Protein AF-A0A9X8E052-F1 (afdb_monomer_lite)

Radius of gyration: 16.21 Å; chains: 1; bounding box: 38×38×43 Å

pLDDT: mean 86.26, std 10.69, range [39.25, 98.19]

Foldseek 3Di:
DPLFDPQADAFDFAPDPFAWDDLPPWTKGKQADLVDLEEEEEEEPLQFCRGACNVVVCVVCSVPHIYIDTGQDPDGDDPPDPCPVVVVVVRDCVSVVVSVVSNVVSCVVPPVHDHY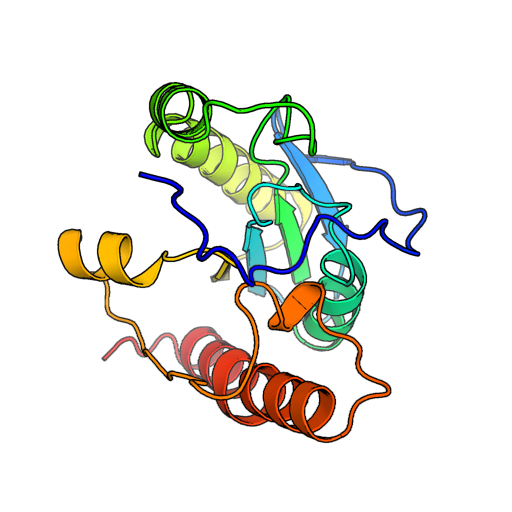HYDYLHVCVVVCVVVVHDDDDDDDPVDGRPLLRRNDCVPPSSVVVNCCCPVVPDVVVCVVCRVVVDDD

Secondary structure (DSSP, 8-state):
--SS-TTPPPP-B-S--PPPEEETTEEEEEE--TT-SEEEEEE--TT-TTBTTHHHHHHHHHTTSEEEEE---SS---TT---HHHHHHTS-HHHHHHHHHHHHHHHHHHH---EEEEEESSSHHHHHHHTT--------TTS-TTHHHHS-TTSHHHHHHHHIIIIIIIHHHHHHHHHH----

Sequence (184 aa):
MSCCPPNSLPANPTASDATPIKAGNTDDFFYDNATTSTLVLVFPDIYGPDSGRTKDNCVQLSAFFKVALVDVAPEYIDRAMIDFVEWFAARPFELLVAKIHNIVAHFQANHGVTTFGAVGYWSVEKTLSARGIFHK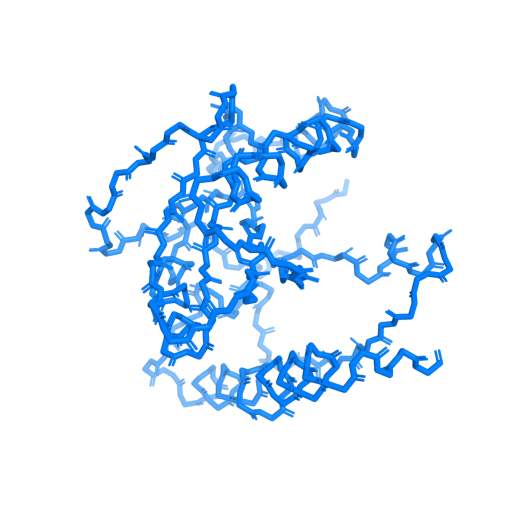LREFPLVSHGWVNRGDVIDTGTSEAVDAAWHDEAMPFLQHHLATKDIP

Organism: Aphanomyces astaci (NCBI:txid112090)

Structure (mmCIF, N/CA/C/O backbone):
data_AF-A0A9X8E052-F1
#
_entry.id   AF-A0A9X8E052-F1
#
loop_
_atom_site.group_PDB
_atom_site.id
_atom_site.type_symbol
_atom_site.label_atom_id
_atom_site.label_alt_id
_atom_site.label_comp_id
_atom_site.label_asym_id
_atom_site.label_entity_id
_atom_site.label_seq_id
_atom_site.pdbx_PDB_ins_code
_atom_site.Cartn_x
_atom_site.Cartn_y
_atom_site.Cartn_z
_atom_site.occupancy
_atom_site.B_iso_or_equiv
_atom_site.auth_seq_id
_atom_site.auth_comp_id
_atom_site.auth_asym_id
_atom_site.auth_atom_id
_atom_site.pdbx_PDB_model_num
ATOM 1 N N . MET A 1 1 ? 20.955 11.136 -12.788 1.00 39.25 1 MET A N 1
ATOM 2 C CA . MET A 1 1 ? 21.148 9.749 -12.307 1.00 39.25 1 MET A CA 1
ATOM 3 C C . MET A 1 1 ? 19.769 9.125 -12.188 1.00 39.25 1 MET A C 1
ATOM 5 O O . MET A 1 1 ? 18.933 9.729 -11.533 1.00 39.25 1 MET A O 1
ATOM 9 N N . SER A 1 2 ? 19.511 8.003 -12.867 1.00 46.28 2 SER A N 1
ATOM 10 C CA . SER A 1 2 ? 18.237 7.276 -12.748 1.00 46.28 2 SER A CA 1
ATOM 11 C C . SER A 1 2 ? 18.070 6.798 -11.302 1.00 46.28 2 SER A C 1
ATOM 13 O O . SER A 1 2 ? 18.997 6.197 -10.760 1.00 46.28 2 SER A O 1
ATOM 15 N N . CYS A 1 3 ? 16.931 7.079 -10.661 1.00 58.31 3 CYS A N 1
ATOM 16 C CA . CYS A 1 3 ? 16.627 6.575 -9.313 1.00 58.31 3 CYS A CA 1
ATOM 17 C C . CYS A 1 3 ? 16.520 5.038 -9.279 1.00 58.31 3 CYS A C 1
ATOM 19 O O . CYS A 1 3 ? 16.653 4.424 -8.222 1.00 58.31 3 CYS A O 1
ATOM 21 N N . CYS A 1 4 ? 16.330 4.431 -10.452 1.00 65.12 4 CYS A N 1
ATOM 22 C CA . CYS A 1 4 ? 16.213 3.005 -10.684 1.00 65.12 4 CYS A CA 1
ATOM 23 C C . CYS A 1 4 ? 17.473 2.470 -11.396 1.00 65.12 4 CYS A C 1
ATOM 25 O O . CYS A 1 4 ? 17.858 3.024 -12.434 1.00 65.12 4 CYS A O 1
ATOM 27 N N . PRO A 1 5 ? 18.109 1.397 -10.889 1.00 69.19 5 PRO A N 1
ATOM 28 C CA . PRO A 1 5 ? 19.160 0.679 -11.609 1.00 69.19 5 PRO A CA 1
ATOM 29 C C . PRO A 1 5 ? 18.740 0.274 -13.038 1.00 69.19 5 PRO A C 1
ATOM 31 O O . PRO A 1 5 ? 17.555 0.052 -13.281 1.00 69.19 5 PRO A O 1
ATOM 34 N N . PRO A 1 6 ? 19.677 0.123 -13.996 1.00 73.25 6 PRO A N 1
ATOM 35 C CA . PRO A 1 6 ? 19.345 -0.259 -15.376 1.00 73.25 6 PRO A CA 1
ATOM 36 C C . PRO A 1 6 ? 18.577 -1.584 -15.524 1.00 73.25 6 PRO A C 1
ATOM 38 O O . PRO A 1 6 ? 17.920 -1.792 -16.537 1.00 73.25 6 PRO A O 1
ATOM 41 N N . ASN A 1 7 ? 18.652 -2.476 -14.531 1.00 75.62 7 ASN A N 1
ATOM 42 C CA . AS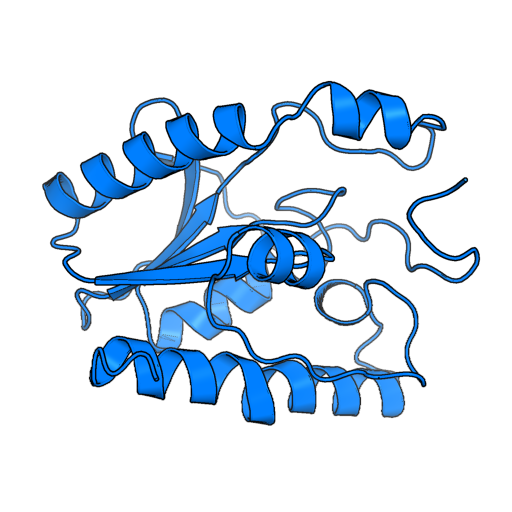N A 1 7 ? 17.925 -3.747 -14.486 1.00 75.62 7 ASN A CA 1
ATOM 43 C C . ASN A 1 7 ? 16.585 -3.673 -13.725 1.00 75.62 7 ASN A C 1
ATOM 45 O O . ASN A 1 7 ? 16.004 -4.714 -13.432 1.00 75.62 7 ASN A O 1
ATOM 49 N N . SER A 1 8 ? 16.096 -2.481 -13.370 1.00 79.31 8 SER A N 1
ATOM 50 C CA . SER A 1 8 ? 14.800 -2.325 -12.703 1.00 79.31 8 SER A CA 1
ATOM 51 C C . SER A 1 8 ? 13.649 -2.851 -13.550 1.00 79.31 8 SER A C 1
ATOM 53 O O . SER A 1 8 ? 13.583 -2.619 -14.759 1.00 79.31 8 SER A O 1
ATOM 55 N N . LEU A 1 9 ? 12.692 -3.499 -12.888 1.00 81.50 9 LEU A N 1
ATOM 56 C CA . LEU A 1 9 ? 11.497 -3.985 -13.559 1.00 81.50 9 LEU A CA 1
ATOM 57 C C . LEU A 1 9 ? 10.604 -2.812 -13.983 1.00 81.50 9 LEU A C 1
ATOM 59 O O . LEU A 1 9 ? 10.330 -1.920 -13.165 1.00 81.50 9 LEU A O 1
ATOM 63 N N . PRO A 1 10 ? 10.107 -2.828 -15.230 1.00 82.62 10 PRO A N 1
ATOM 64 C CA . PRO A 1 10 ? 9.220 -1.791 -15.731 1.00 82.62 10 PRO A CA 1
ATOM 65 C C . PRO A 1 10 ? 7.852 -1.849 -15.046 1.00 82.62 10 PRO A C 1
ATOM 67 O O . PRO A 1 10 ? 7.542 -2.831 -14.374 1.00 82.62 10 PRO A O 1
ATOM 70 N N . ALA A 1 11 ? 7.006 -0.843 -15.287 1.00 80.56 11 ALA A N 1
ATOM 71 C CA . ALA A 1 11 ? 5.579 -0.938 -14.987 1.00 80.56 11 ALA A CA 1
ATOM 72 C C . ALA A 1 11 ? 4.976 -2.217 -15.600 1.00 80.56 11 ALA A C 1
ATOM 74 O O . ALA A 1 11 ? 5.279 -2.567 -16.749 1.00 80.56 11 ALA A O 1
ATOM 75 N N . ASN A 1 12 ? 4.126 -2.886 -14.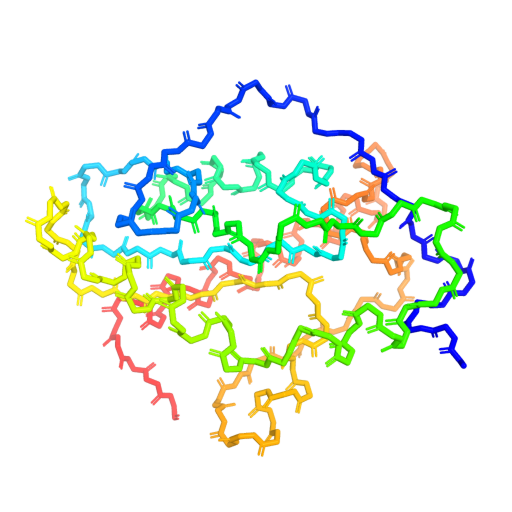824 1.00 84.75 12 ASN A N 1
ATOM 76 C CA . ASN A 1 12 ? 3.333 -4.043 -15.227 1.00 84.75 12 ASN A CA 1
ATOM 77 C C . ASN A 1 12 ? 1.862 -3.704 -14.940 1.00 84.75 12 ASN A C 1
ATOM 79 O O . ASN A 1 12 ? 1.614 -3.189 -13.853 1.00 84.75 12 ASN A O 1
ATOM 83 N N . PRO A 1 13 ? 0.900 -3.922 -15.851 1.00 85.69 13 PRO A N 1
ATOM 84 C CA . PRO A 1 13 ? -0.501 -3.639 -15.557 1.00 85.69 13 PRO A CA 1
ATOM 85 C C . PRO A 1 13 ? -1.012 -4.492 -14.395 1.00 85.69 13 PRO A C 1
ATOM 87 O O . PRO A 1 13 ? -0.631 -5.656 -14.255 1.00 85.69 13 PRO A O 1
ATOM 90 N N . THR A 1 14 ? -1.896 -3.925 -13.580 1.00 88.06 14 THR A N 1
ATOM 91 C CA . THR A 1 14 ? -2.634 -4.693 -12.579 1.00 88.06 14 THR A CA 1
ATOM 92 C C . THR A 1 14 ? -3.670 -5.600 -13.243 1.00 88.06 14 THR A C 1
ATOM 94 O O . THR A 1 14 ? -4.218 -5.274 -14.296 1.00 88.06 14 THR A O 1
ATOM 97 N N . ALA A 1 15 ? -3.956 -6.739 -12.611 1.00 86.00 15 ALA A N 1
ATOM 98 C CA . ALA A 1 15 ? -5.058 -7.620 -12.995 1.00 86.00 15 ALA A CA 1
ATOM 99 C C . ALA A 1 15 ? -6.394 -7.231 -12.332 1.00 86.00 15 ALA A C 1
ATOM 101 O O . ALA A 1 15 ? -7.431 -7.797 -12.668 1.00 86.00 15 ALA A O 1
ATOM 102 N N . SER A 1 16 ? -6.374 -6.294 -11.379 1.00 89.88 16 SER A N 1
ATOM 103 C CA . SER A 1 16 ? -7.549 -5.895 -10.606 1.00 89.88 16 SER A CA 1
ATOM 104 C C . SER A 1 16 ? -8.375 -4.821 -11.319 1.00 89.88 16 SER A C 1
ATOM 106 O O . SER A 1 16 ? -7.842 -3.836 -11.827 1.00 89.88 16 SER A O 1
ATOM 108 N N . ASP A 1 17 ? -9.694 -4.978 -11.273 1.00 89.50 17 ASP A N 1
ATOM 109 C CA . ASP A 1 17 ? -10.706 -4.041 -11.766 1.00 89.50 17 ASP A CA 1
ATOM 110 C C . ASP A 1 17 ? -11.221 -3.073 -10.684 1.00 89.50 17 ASP A C 1
ATOM 112 O O . ASP A 1 17 ? -12.152 -2.304 -10.928 1.00 89.50 17 ASP A O 1
ATOM 116 N N . ALA A 1 18 ? -10.617 -3.083 -9.489 1.00 90.75 18 ALA A N 1
ATOM 117 C CA . ALA A 1 18 ? -11.029 -2.219 -8.392 1.00 90.75 18 ALA A CA 1
ATOM 118 C C . ALA A 1 18 ? -10.933 -0.743 -8.796 1.00 90.75 18 ALA A C 1
ATOM 120 O O . ALA A 1 18 ? -9.903 -0.298 -9.314 1.00 90.75 18 ALA A O 1
ATOM 121 N N . THR A 1 19 ? -11.989 0.012 -8.501 1.00 92.19 19 THR A N 1
ATOM 122 C CA . THR A 1 19 ? -12.091 1.458 -8.730 1.00 92.19 19 THR A CA 1
ATOM 123 C C . THR A 1 19 ? -11.869 2.230 -7.429 1.00 92.19 19 THR A C 1
ATOM 125 O O . THR A 1 19 ? -12.251 1.728 -6.368 1.00 92.19 19 THR A O 1
ATOM 128 N N . PRO A 1 20 ? -11.302 3.446 -7.480 1.00 95.06 20 PRO A N 1
ATOM 129 C CA . PRO A 1 20 ? -11.070 4.228 -6.275 1.00 95.06 20 PRO A CA 1
ATOM 130 C C . PRO A 1 20 ? -12.386 4.718 -5.656 1.00 95.06 20 PRO A C 1
ATOM 132 O O . PRO A 1 20 ? -13.380 4.956 -6.348 1.00 95.06 20 PRO A O 1
ATOM 135 N N . ILE A 1 21 ? -12.363 4.906 -4.342 1.00 95.81 21 ILE A N 1
ATOM 136 C CA . ILE A 1 21 ? -13.334 5.670 -3.567 1.00 95.81 21 ILE A CA 1
ATOM 137 C C . ILE A 1 21 ? -12.735 7.036 -3.203 1.00 95.81 21 ILE A C 1
ATOM 139 O O . ILE A 1 21 ? -11.563 7.312 -3.455 1.00 95.81 21 ILE A O 1
ATOM 143 N N . LYS A 1 22 ? -13.557 7.900 -2.598 1.00 95.94 22 LYS A N 1
ATOM 144 C CA . LYS A 1 22 ? -13.126 9.194 -2.061 1.00 95.94 22 LYS A CA 1
ATOM 145 C C . LYS A 1 22 ? -13.102 9.180 -0.534 1.00 95.94 22 LYS A C 1
ATOM 147 O O . LYS A 1 22 ? -14.147 9.329 0.104 1.00 95.94 22 LYS A O 1
ATOM 152 N N . ALA A 1 23 ? -11.912 9.137 0.049 1.00 94.69 23 ALA A N 1
ATOM 153 C CA . ALA A 1 23 ? -11.680 9.486 1.444 1.00 94.69 23 ALA A CA 1
ATOM 154 C C . ALA A 1 23 ? -11.436 10.999 1.577 1.00 94.69 23 ALA A C 1
ATOM 156 O O . ALA A 1 23 ? -10.308 11.499 1.507 1.00 94.69 23 ALA A O 1
ATOM 157 N N . GLY A 1 24 ? -12.521 11.765 1.720 1.00 90.81 24 GLY A N 1
ATOM 158 C CA . GLY A 1 24 ? -12.462 13.228 1.664 1.00 90.81 24 GLY A CA 1
ATOM 159 C C . GLY A 1 24 ? -12.059 13.703 0.265 1.00 90.81 24 GLY A C 1
ATOM 160 O O . GLY A 1 24 ? -12.743 13.399 -0.709 1.00 90.81 24 GLY A O 1
ATOM 161 N N . ASN A 1 25 ? -10.940 14.428 0.159 1.00 91.69 25 ASN A N 1
ATOM 162 C CA . ASN A 1 25 ? -10.389 14.883 -1.128 1.00 91.69 25 ASN A CA 1
ATOM 163 C C . ASN A 1 25 ? -9.335 13.928 -1.717 1.00 91.69 25 ASN A C 1
ATOM 165 O O . ASN A 1 25 ? -8.723 14.245 -2.737 1.00 91.69 25 ASN A O 1
ATOM 169 N N . THR A 1 26 ? -9.095 12.785 -1.075 1.00 94.56 26 THR A N 1
ATOM 170 C CA . THR A 1 26 ? -8.103 11.796 -1.507 1.00 94.56 26 THR A CA 1
ATOM 171 C C . THR A 1 26 ? -8.799 10.638 -2.209 1.00 94.56 26 THR A C 1
ATOM 173 O O . THR A 1 26 ? -9.772 10.114 -1.677 1.00 94.56 26 THR A O 1
ATOM 176 N N . ASP A 1 27 ? -8.303 10.254 -3.385 1.00 96.06 27 ASP A N 1
ATOM 177 C CA . ASP A 1 27 ? -8.655 8.971 -3.997 1.00 96.06 27 ASP A CA 1
ATOM 178 C C . ASP A 1 27 ? -7.900 7.840 -3.295 1.00 96.06 27 ASP A C 1
ATOM 180 O O . ASP A 1 27 ? -6.699 7.948 -3.024 1.00 96.06 27 ASP A O 1
ATOM 184 N N . ASP A 1 28 ? -8.601 6.756 -2.991 1.00 96.12 28 ASP A N 1
ATOM 185 C CA . ASP A 1 28 ? -8.016 5.554 -2.411 1.00 96.12 28 ASP A CA 1
ATOM 186 C C . ASP A 1 28 ? -8.774 4.296 -2.829 1.00 96.12 28 ASP A C 1
ATOM 188 O O . ASP A 1 28 ? -9.940 4.348 -3.199 1.00 96.12 28 ASP A O 1
ATOM 192 N N . PHE A 1 29 ? -8.118 3.142 -2.773 1.00 97.56 29 PHE A N 1
ATOM 193 C CA . PHE A 1 29 ? -8.779 1.852 -2.956 1.00 97.56 29 PHE A CA 1
ATOM 194 C C . PHE A 1 29 ? -8.906 1.194 -1.592 1.00 97.56 29 PHE A C 1
ATOM 196 O O . PHE A 1 29 ? -7.898 0.868 -0.955 1.00 97.56 29 PHE A O 1
ATOM 203 N N . PHE A 1 30 ? -10.148 1.019 -1.152 1.00 97.62 30 PHE A N 1
ATOM 204 C CA . PHE A 1 30 ? -10.453 0.510 0.173 1.00 97.62 30 PHE A CA 1
ATOM 205 C C . PHE A 1 30 ? -10.812 -0.974 0.139 1.00 97.62 30 PHE A C 1
ATOM 207 O O . PHE A 1 30 ? -11.712 -1.397 -0.586 1.00 97.62 30 PHE A O 1
ATOM 214 N N . TYR A 1 31 ? -10.129 -1.745 0.979 1.00 97.56 31 TYR A N 1
ATOM 215 C CA . TYR A 1 31 ? -10.382 -3.162 1.201 1.00 97.56 31 TYR A CA 1
ATOM 216 C C . TYR A 1 31 ? -10.778 -3.328 2.663 1.00 97.56 31 TYR A C 1
ATOM 218 O O . TYR A 1 31 ? -9.957 -3.158 3.573 1.00 97.56 31 TYR A O 1
ATOM 226 N N . ASP A 1 32 ? -12.062 -3.589 2.892 1.00 97.06 32 ASP A N 1
ATOM 227 C CA . ASP A 1 32 ? -12.595 -3.647 4.244 1.00 97.06 32 ASP A CA 1
ATOM 228 C C . ASP A 1 32 ? -12.308 -4.991 4.919 1.00 97.06 32 ASP A C 1
ATOM 230 O O . ASP A 1 32 ? -12.337 -6.055 4.304 1.00 97.06 32 ASP A O 1
ATOM 234 N N . ASN A 1 33 ? -12.123 -4.924 6.232 1.00 97.00 33 ASN A N 1
ATOM 235 C CA . ASN A 1 33 ? -12.174 -6.062 7.130 1.00 97.00 33 ASN A CA 1
ATOM 236 C C . ASN A 1 33 ? -12.954 -5.642 8.375 1.00 97.00 33 ASN A C 1
ATOM 238 O O . ASN A 1 33 ? -12.473 -4.879 9.218 1.00 97.00 33 ASN A O 1
ATOM 242 N N . ALA A 1 34 ? -14.191 -6.117 8.489 1.00 95.44 34 ALA A N 1
ATOM 243 C CA . ALA A 1 34 ? -15.096 -5.729 9.567 1.00 95.44 34 ALA A CA 1
ATOM 244 C C . ALA A 1 34 ? -14.651 -6.219 10.961 1.00 95.44 34 ALA A C 1
ATOM 246 O O . ALA A 1 34 ? -15.185 -5.754 11.964 1.00 95.44 34 ALA A O 1
ATOM 247 N N . THR A 1 35 ? -13.682 -7.137 11.045 1.00 95.50 35 THR A N 1
ATOM 248 C CA . THR A 1 35 ? -13.246 -7.747 12.315 1.00 95.50 35 THR A CA 1
ATOM 249 C C . THR A 1 35 ? -12.184 -6.936 13.061 1.00 95.50 35 THR A C 1
ATOM 251 O O . THR A 1 35 ? -11.826 -7.279 14.185 1.00 95.50 35 THR A O 1
ATOM 254 N N . THR A 1 36 ? -11.683 -5.852 12.464 1.00 95.50 36 THR A N 1
ATOM 255 C CA . THR A 1 36 ? -10.560 -5.067 12.989 1.00 95.50 36 THR A CA 1
ATOM 256 C C . THR A 1 36 ? -10.816 -3.564 12.908 1.00 95.50 36 THR A C 1
ATOM 258 O O . THR A 1 36 ? -11.500 -3.079 12.007 1.00 95.50 36 THR A O 1
ATOM 261 N N . SER A 1 37 ? -10.237 -2.815 13.850 1.00 96.31 37 SER A N 1
ATOM 262 C CA . SER A 1 37 ? -10.194 -1.345 13.864 1.00 96.31 37 SER A CA 1
ATOM 263 C C . SER A 1 37 ? -8.835 -0.791 13.418 1.00 96.31 37 SER A C 1
ATOM 265 O O . SER A 1 37 ? -8.542 0.387 13.635 1.00 96.31 37 SER A O 1
ATOM 267 N N . THR A 1 38 ? -7.978 -1.640 12.851 1.00 96.75 38 THR A N 1
ATOM 268 C CA . THR A 1 38 ? -6.642 -1.276 12.375 1.00 96.75 38 THR A CA 1
ATOM 269 C C . THR A 1 38 ? -6.655 -1.106 10.861 1.00 96.75 38 THR A C 1
ATOM 271 O O . THR A 1 38 ? -7.077 -2.014 10.145 1.00 96.75 38 THR A O 1
ATOM 274 N N . LEU A 1 39 ? -6.170 0.041 10.381 1.00 97.31 39 LEU A N 1
ATOM 275 C CA . LEU A 1 39 ? -6.007 0.348 8.961 1.00 97.31 39 LEU A CA 1
ATOM 276 C C . LEU A 1 39 ? -4.525 0.359 8.580 1.00 97.31 39 LEU A C 1
ATOM 278 O O . LEU A 1 39 ? -3.729 1.056 9.208 1.00 97.31 39 LEU A O 1
ATOM 282 N N . VAL A 1 40 ? -4.162 -0.353 7.517 1.00 96.81 40 VAL A N 1
ATOM 283 C CA . VAL A 1 40 ? -2.847 -0.237 6.878 1.00 96.81 40 VAL A CA 1
ATOM 284 C C . VAL A 1 40 ? -2.967 0.654 5.644 1.00 96.81 40 VAL A C 1
ATOM 286 O O . VAL A 1 40 ? -3.707 0.341 4.711 1.00 96.81 40 VAL A O 1
ATOM 289 N N . LEU A 1 41 ? -2.235 1.769 5.639 1.00 95.75 41 LEU A N 1
ATOM 290 C CA . LEU A 1 41 ? -2.057 2.609 4.460 1.00 95.75 41 LEU A CA 1
ATOM 291 C C . LEU A 1 41 ? -1.016 1.960 3.546 1.00 95.75 41 LEU A C 1
ATOM 293 O O . LEU A 1 41 ? 0.106 1.691 3.972 1.00 95.75 41 LEU A O 1
ATOM 297 N N . VAL A 1 42 ? -1.365 1.736 2.286 1.00 94.50 42 VAL A N 1
ATOM 298 C CA . VAL A 1 42 ? -0.428 1.256 1.269 1.00 94.50 42 VAL A CA 1
ATOM 299 C C . VAL A 1 42 ? -0.095 2.414 0.342 1.00 94.50 42 VAL A C 1
ATOM 301 O O . VAL A 1 42 ? -0.988 3.028 -0.240 1.00 94.50 42 VAL A O 1
ATOM 304 N N . PHE A 1 43 ? 1.194 2.714 0.206 1.00 91.81 43 PHE A N 1
ATOM 305 C CA . PHE A 1 43 ? 1.698 3.705 -0.736 1.00 91.81 43 PHE A CA 1
ATOM 306 C C . PHE A 1 43 ? 2.276 2.993 -1.966 1.00 91.81 43 PHE A C 1
ATOM 308 O O . PHE A 1 43 ? 3.222 2.206 -1.821 1.00 91.81 43 PHE A O 1
ATOM 315 N N . PRO A 1 44 ? 1.725 3.235 -3.169 1.00 90.69 44 PRO A N 1
ATOM 316 C CA . PRO A 1 44 ? 2.213 2.601 -4.383 1.00 90.69 44 PRO A CA 1
ATOM 317 C C . PRO A 1 44 ? 3.623 3.087 -4.736 1.00 90.69 44 PRO A C 1
ATOM 319 O O . PRO A 1 44 ? 4.139 4.060 -4.180 1.00 90.69 44 PRO A O 1
ATOM 322 N N . ASP A 1 45 ? 4.250 2.402 -5.685 1.00 86.50 45 ASP A N 1
ATOM 323 C CA . ASP A 1 45 ? 5.507 2.856 -6.274 1.00 86.50 45 ASP A CA 1
ATOM 324 C C . ASP A 1 45 ? 5.291 4.002 -7.290 1.00 86.50 45 ASP A C 1
ATOM 326 O O . ASP A 1 45 ? 4.190 4.530 -7.460 1.00 86.50 45 ASP A O 1
ATOM 330 N N . ILE A 1 46 ? 6.363 4.380 -7.994 1.00 84.69 46 ILE A N 1
ATOM 331 C CA . ILE A 1 46 ? 6.356 5.399 -9.062 1.00 84.69 46 ILE A CA 1
ATOM 332 C C . ILE A 1 46 ? 5.386 5.138 -10.216 1.00 84.69 46 ILE A C 1
ATOM 334 O O . ILE A 1 46 ? 5.110 6.062 -10.979 1.00 84.69 46 ILE A O 1
ATOM 338 N N . TYR A 1 47 ? 4.913 3.904 -10.374 1.00 87.56 47 TYR A N 1
ATOM 339 C CA . TYR A 1 47 ? 4.007 3.492 -11.440 1.00 87.56 47 TYR A CA 1
ATOM 340 C C . TYR A 1 47 ? 2.549 3.427 -10.964 1.00 87.56 47 TYR A C 1
ATOM 342 O O . TYR A 1 47 ? 1.653 3.175 -11.766 1.00 87.56 47 TYR A O 1
ATOM 350 N N . GLY A 1 48 ? 2.305 3.694 -9.681 1.00 90.62 48 GLY A N 1
ATOM 351 C CA . GLY A 1 48 ? 0.978 3.935 -9.135 1.00 90.62 48 GLY A CA 1
ATOM 352 C C . GLY A 1 48 ? 0.211 2.697 -8.675 1.00 90.62 48 GLY A C 1
ATOM 353 O O . GLY A 1 48 ? 0.754 1.592 -8.631 1.00 90.62 48 GLY A O 1
ATOM 354 N N . PRO A 1 49 ? -1.056 2.885 -8.261 1.00 92.75 49 PRO A N 1
ATOM 355 C CA . PRO A 1 49 ? -1.897 1.836 -7.680 1.00 92.75 49 PRO A CA 1
ATOM 356 C C . PRO A 1 49 ? -2.086 0.629 -8.601 1.00 92.75 49 PRO A C 1
ATOM 358 O O . PRO A 1 49 ? -2.218 -0.498 -8.128 1.00 92.75 49 PRO A O 1
ATOM 361 N N . ASP A 1 50 ? -2.048 0.865 -9.912 1.00 91.81 50 ASP A N 1
ATOM 362 C CA . ASP A 1 50 ? -2.226 -0.149 -10.952 1.00 91.81 50 ASP A CA 1
ATOM 363 C C . ASP A 1 50 ? -0.912 -0.840 -11.355 1.00 91.81 50 ASP A C 1
ATOM 365 O O . ASP A 1 50 ? -0.866 -1.583 -12.334 1.00 91.81 50 ASP A O 1
ATOM 369 N N . SER A 1 51 ? 0.164 -0.619 -10.598 1.00 89.69 51 SER A N 1
ATOM 370 C CA . SER A 1 51 ? 1.469 -1.234 -10.822 1.00 89.69 51 SER A CA 1
ATOM 371 C C . SER A 1 51 ? 1.523 -2.660 -10.271 1.00 89.69 51 SER A C 1
ATOM 373 O O . SER A 1 51 ? 1.624 -2.894 -9.061 1.00 89.69 51 SER A O 1
ATOM 375 N N . GLY A 1 52 ? 1.484 -3.634 -11.175 1.00 91.06 52 GLY A N 1
ATOM 376 C CA . GLY A 1 52 ? 1.653 -5.057 -10.914 1.00 91.06 52 GLY A CA 1
ATOM 377 C C . GLY A 1 52 ? 0.667 -5.585 -9.876 1.00 91.06 52 GLY A C 1
ATOM 378 O O . GLY A 1 52 ? -0.537 -5.333 -9.937 1.00 91.06 52 GLY A O 1
ATOM 379 N N . ARG A 1 53 ? 1.200 -6.306 -8.889 1.00 92.31 53 ARG A N 1
ATOM 380 C CA . ARG A 1 53 ? 0.447 -6.943 -7.800 1.00 92.31 53 ARG A CA 1
ATOM 381 C C . ARG A 1 53 ? 0.090 -6.003 -6.650 1.00 92.31 53 ARG A C 1
ATOM 383 O O . ARG A 1 53 ? -0.284 -6.478 -5.587 1.00 92.31 53 ARG A O 1
ATOM 390 N N . THR A 1 54 ? 0.215 -4.682 -6.791 1.00 92.94 54 THR A N 1
ATOM 391 C CA . THR A 1 54 ? -0.035 -3.757 -5.665 1.00 92.94 54 THR A CA 1
ATOM 392 C C . THR A 1 54 ? -1.437 -3.945 -5.069 1.00 92.94 54 THR A C 1
ATOM 394 O O . THR A 1 54 ? -1.576 -4.059 -3.851 1.00 92.94 54 THR A O 1
ATOM 397 N N . LYS A 1 55 ? -2.468 -4.070 -5.913 1.00 94.75 55 LYS A N 1
ATOM 398 C CA . LYS A 1 55 ? -3.842 -4.354 -5.467 1.00 94.75 55 LYS A CA 1
ATOM 399 C C . LYS A 1 55 ? -4.013 -5.781 -4.932 1.00 94.75 55 LYS A C 1
ATOM 401 O O . LYS A 1 55 ? -4.649 -5.956 -3.897 1.00 94.75 55 LYS A O 1
ATOM 406 N N . ASP A 1 56 ? -3.376 -6.780 -5.541 1.00 93.69 56 ASP A N 1
ATOM 407 C CA . ASP A 1 56 ? -3.401 -8.165 -5.035 1.00 93.69 56 ASP A CA 1
ATOM 408 C C . ASP A 1 56 ? -2.778 -8.267 -3.633 1.00 93.69 56 ASP A C 1
ATOM 410 O O . ASP A 1 56 ? -3.303 -8.944 -2.749 1.00 93.69 56 ASP A O 1
ATOM 414 N N . ASN A 1 57 ? -1.691 -7.533 -3.388 1.00 92.88 57 ASN A N 1
ATOM 415 C CA . ASN A 1 57 ? -1.073 -7.424 -2.069 1.00 92.88 57 ASN A CA 1
ATOM 416 C C . ASN A 1 57 ? -2.028 -6.763 -1.062 1.00 92.88 57 ASN A C 1
ATOM 418 O O . ASN A 1 57 ? -2.078 -7.176 0.095 1.00 92.88 57 ASN A O 1
ATOM 422 N N . CYS A 1 58 ? -2.824 -5.773 -1.485 1.00 95.44 58 CYS A N 1
ATOM 423 C CA . CYS A 1 58 ? -3.847 -5.164 -0.630 1.00 95.44 58 CYS A CA 1
ATOM 424 C C . CYS A 1 58 ? -4.954 -6.161 -0.260 1.00 95.44 58 CYS A C 1
ATOM 426 O O . CYS A 1 58 ? -5.373 -6.197 0.896 1.00 95.44 58 CYS A O 1
ATOM 428 N N . VAL A 1 59 ? -5.374 -7.021 -1.195 1.00 95.44 59 VAL A N 1
ATOM 429 C CA . VAL A 1 59 ? -6.316 -8.117 -0.910 1.00 95.44 59 VAL A CA 1
ATOM 430 C C . VAL A 1 59 ? -5.730 -9.070 0.135 1.00 95.44 59 VAL A C 1
ATOM 432 O O . VAL A 1 59 ? -6.414 -9.414 1.098 1.00 95.44 59 VAL A O 1
ATOM 435 N N . GLN A 1 60 ? -4.449 -9.429 0.025 1.00 93.81 60 GLN A N 1
ATOM 436 C CA . GLN A 1 60 ? -3.779 -10.273 1.024 1.00 93.81 60 GLN A CA 1
ATOM 437 C C . GLN A 1 60 ? -3.701 -9.599 2.403 1.00 93.81 60 GLN A C 1
ATOM 439 O O . GLN A 1 60 ? -4.026 -10.228 3.409 1.00 93.81 60 GLN A O 1
ATOM 444 N N . LEU A 1 61 ? -3.342 -8.309 2.464 1.00 95.50 61 LEU A N 1
ATOM 445 C CA . LEU A 1 61 ? -3.369 -7.534 3.713 1.00 95.50 61 LEU A CA 1
ATOM 446 C C . LEU A 1 61 ? -4.774 -7.490 4.327 1.00 95.50 61 LEU A C 1
ATOM 448 O O . LEU A 1 61 ? -4.909 -7.549 5.553 1.00 95.50 61 LEU A O 1
ATOM 452 N N . SER A 1 62 ? -5.820 -7.412 3.496 1.00 96.44 62 SER A N 1
ATOM 453 C CA . SER A 1 62 ? -7.197 -7.272 3.981 1.00 96.44 62 SER A CA 1
ATOM 454 C C . SER A 1 62 ? -7.718 -8.495 4.733 1.00 96.44 62 SER A C 1
ATOM 456 O O . SER A 1 62 ? -8.666 -8.387 5.508 1.00 96.44 62 SER A O 1
ATOM 458 N N . ALA A 1 63 ? -7.048 -9.645 4.616 1.00 96.12 63 ALA A N 1
ATOM 459 C CA . ALA A 1 63 ? -7.339 -10.800 5.459 1.00 96.12 63 ALA A CA 1
ATOM 460 C C . ALA A 1 63 ? -7.100 -10.515 6.959 1.00 96.12 63 ALA A C 1
ATOM 462 O O . ALA A 1 63 ? -7.702 -11.169 7.808 1.00 96.12 63 ALA A O 1
ATOM 463 N N . PHE A 1 64 ? -6.272 -9.517 7.296 1.00 95.50 64 PHE A N 1
ATOM 464 C CA . PHE A 1 64 ? -5.857 -9.209 8.672 1.00 95.50 64 PHE A CA 1
ATOM 465 C C . PHE A 1 64 ? -6.189 -7.782 9.120 1.00 95.50 64 PHE A C 1
ATOM 467 O O . PHE A 1 64 ? -6.404 -7.534 10.307 1.00 95.50 64 PHE A O 1
ATOM 474 N N . PHE A 1 65 ? -6.218 -6.838 8.183 1.00 97.12 65 PHE A N 1
ATOM 475 C CA . PHE A 1 65 ? -6.392 -5.414 8.453 1.00 97.12 65 PHE A CA 1
ATOM 476 C C . PHE A 1 65 ? -7.495 -4.832 7.577 1.00 97.12 65 PHE A C 1
ATOM 478 O O . PHE A 1 65 ? -7.860 -5.409 6.560 1.00 97.12 65 PHE A O 1
ATOM 485 N N . LYS A 1 66 ? -7.992 -3.646 7.917 1.00 98.19 66 LYS A N 1
ATOM 486 C CA . LYS A 1 66 ? -8.536 -2.770 6.879 1.00 98.19 66 LYS A CA 1
ATOM 487 C C . LYS A 1 66 ? -7.362 -2.249 6.046 1.00 98.19 66 LYS A C 1
ATOM 489 O O . LYS A 1 66 ? -6.283 -2.025 6.600 1.00 98.19 66 LYS A O 1
ATOM 494 N N . VAL A 1 67 ? -7.546 -2.000 4.753 1.00 98.06 67 VAL A N 1
ATOM 495 C CA . VAL A 1 67 ? -6.456 -1.522 3.883 1.00 98.06 67 VAL A CA 1
ATOM 496 C C . VAL A 1 67 ? -6.919 -0.352 3.032 1.00 98.06 67 VAL A C 1
ATOM 498 O O . VAL A 1 67 ? -7.960 -0.441 2.388 1.00 98.06 67 VAL A O 1
ATOM 501 N N . ALA A 1 68 ? -6.128 0.720 3.007 1.00 97.81 68 ALA A N 1
ATOM 502 C CA . ALA A 1 68 ? -6.326 1.860 2.116 1.00 97.81 68 ALA A CA 1
ATOM 503 C C . ALA A 1 68 ? -5.096 2.019 1.218 1.00 97.81 68 ALA A C 1
ATOM 505 O O . ALA A 1 68 ? -4.036 2.451 1.676 1.00 97.81 68 ALA A O 1
ATOM 506 N N . LEU A 1 69 ? -5.226 1.664 -0.060 1.00 96.94 69 LEU A N 1
ATOM 507 C CA . LEU A 1 69 ? -4.217 1.967 -1.074 1.00 96.94 69 LEU A CA 1
ATOM 508 C C . LEU A 1 69 ? -4.398 3.416 -1.512 1.00 96.94 69 LEU A C 1
ATOM 510 O O . LEU A 1 69 ? -5.339 3.734 -2.234 1.00 96.94 69 LEU A O 1
ATOM 514 N N . VAL A 1 70 ? -3.513 4.288 -1.040 1.00 95.00 70 VAL A N 1
ATOM 515 C CA . VAL A 1 70 ? -3.637 5.734 -1.225 1.00 95.00 70 VAL A CA 1
ATOM 516 C C . VAL A 1 70 ? -3.151 6.107 -2.619 1.00 95.00 70 VAL A C 1
ATOM 518 O O . VAL A 1 70 ? -1.994 5.854 -2.959 1.00 95.00 70 VAL A O 1
ATOM 521 N N . ASP A 1 71 ? -3.998 6.763 -3.409 1.00 92.56 71 ASP A N 1
ATOM 522 C CA . ASP A 1 71 ? -3.545 7.402 -4.638 1.00 92.56 71 ASP A CA 1
ATOM 523 C C . ASP A 1 71 ? -2.754 8.668 -4.273 1.00 92.56 71 ASP A C 1
ATOM 525 O O . ASP A 1 71 ? -3.286 9.678 -3.788 1.00 92.56 71 ASP A O 1
ATOM 529 N N . VAL A 1 72 ? -1.437 8.592 -4.441 1.00 87.69 72 VAL A N 1
ATOM 530 C CA . VAL A 1 72 ? -0.492 9.608 -3.966 1.00 87.69 72 VAL A CA 1
ATOM 531 C C . VAL A 1 72 ? -0.204 10.691 -4.995 1.00 87.69 72 VAL A C 1
ATOM 533 O O . VAL A 1 72 ? 0.292 11.750 -4.608 1.00 87.69 72 VAL A O 1
ATOM 536 N N . ALA A 1 73 ? -0.528 10.481 -6.271 1.00 85.44 73 ALA A N 1
ATOM 537 C CA . ALA A 1 73 ? -0.169 11.412 -7.331 1.00 85.44 73 ALA A CA 1
ATOM 538 C C . ALA A 1 73 ? -1.232 11.449 -8.436 1.00 85.44 73 ALA A C 1
ATOM 540 O O . ALA A 1 73 ? -1.691 10.404 -8.869 1.00 85.44 73 ALA A O 1
ATOM 541 N N . PRO A 1 74 ? -1.569 12.635 -8.972 1.00 80.56 74 PRO A N 1
ATOM 542 C CA . PRO A 1 74 ? -2.527 12.739 -10.078 1.00 80.56 74 PRO A CA 1
ATOM 543 C C . PRO A 1 74 ? -2.018 12.087 -11.375 1.00 80.56 74 PRO A C 1
ATOM 545 O O . PRO A 1 74 ? -2.796 11.798 -12.276 1.00 80.56 74 PRO A O 1
ATOM 548 N N . GLU A 1 75 ? -0.704 11.895 -11.478 1.00 85.31 75 GLU A N 1
ATOM 549 C CA . GLU A 1 75 ? -0.025 11.324 -12.635 1.00 85.31 75 GLU A CA 1
ATOM 550 C C . GLU A 1 75 ? 1.233 10.578 -12.156 1.00 85.31 75 GLU A C 1
ATOM 552 O O . GLU A 1 75 ? 2.019 11.082 -11.336 1.00 85.31 75 GLU A O 1
ATOM 557 N N . TYR A 1 76 ? 1.401 9.368 -12.680 1.00 86.81 76 TYR A N 1
ATOM 558 C CA . TYR A 1 76 ? 2.500 8.451 -12.390 1.00 86.81 76 TYR A CA 1
ATOM 559 C C . TYR A 1 76 ? 3.463 8.375 -13.572 1.00 86.81 76 TYR A C 1
ATOM 561 O O . TYR A 1 76 ? 3.133 8.794 -14.681 1.00 86.81 76 TYR A O 1
ATOM 569 N N . ILE A 1 77 ? 4.671 7.871 -13.328 1.00 80.25 77 ILE A N 1
ATOM 570 C CA . ILE A 1 77 ? 5.698 7.781 -14.366 1.00 80.25 77 ILE A CA 1
ATOM 571 C C . ILE A 1 77 ? 5.252 6.768 -15.425 1.00 80.25 77 ILE A C 1
ATOM 573 O O . ILE A 1 77 ? 4.949 5.622 -15.100 1.00 80.25 77 ILE A O 1
ATOM 577 N N . ASP A 1 78 ? 5.256 7.160 -16.698 1.00 73.38 78 ASP A N 1
ATOM 578 C CA . ASP A 1 78 ? 5.182 6.216 -17.814 1.00 73.38 78 ASP A CA 1
ATOM 579 C C . ASP A 1 78 ? 6.596 5.862 -18.315 1.00 73.38 78 ASP A C 1
ATOM 581 O O . ASP A 1 78 ? 7.584 6.517 -17.981 1.00 73.38 78 ASP A O 1
ATOM 585 N N . ARG A 1 79 ? 6.738 4.799 -19.120 1.00 59.84 79 ARG A N 1
ATOM 586 C CA . ARG A 1 79 ? 8.055 4.400 -19.664 1.00 59.84 79 ARG A CA 1
ATOM 587 C C . ARG A 1 79 ? 8.715 5.475 -20.549 1.00 59.84 79 ARG A C 1
ATOM 589 O O . ARG A 1 79 ? 9.895 5.321 -20.858 1.00 59.84 79 ARG A O 1
ATOM 596 N N . ALA A 1 80 ? 7.978 6.488 -21.008 1.00 58.78 80 ALA A N 1
ATOM 597 C CA . ALA A 1 80 ? 8.460 7.530 -21.912 1.00 58.78 80 ALA A CA 1
ATOM 598 C C . ALA A 1 80 ? 8.951 8.786 -21.168 1.00 58.78 80 ALA A C 1
ATOM 600 O O . ALA A 1 80 ? 9.713 9.570 -21.738 1.00 58.78 80 ALA A O 1
ATOM 601 N N . MET A 1 81 ? 8.569 8.968 -19.902 1.00 57.50 81 MET A N 1
ATOM 602 C CA . MET A 1 81 ? 9.048 10.051 -19.050 1.00 57.50 81 MET A CA 1
ATOM 603 C C . MET A 1 81 ? 10.501 9.813 -18.615 1.00 57.50 81 MET A C 1
ATOM 605 O O . MET A 1 81 ? 10.814 8.887 -17.868 1.00 57.50 81 MET A O 1
ATOM 609 N N . ILE A 1 82 ? 11.404 10.677 -19.086 1.00 57.22 82 ILE A N 1
ATOM 610 C CA . ILE A 1 82 ? 12.853 10.574 -18.841 1.00 57.22 82 ILE A CA 1
ATOM 611 C C . ILE A 1 82 ? 13.300 11.350 -17.586 1.00 57.22 82 ILE A C 1
ATOM 613 O O . ILE A 1 82 ? 14.397 11.090 -17.086 1.00 57.22 82 ILE A O 1
ATOM 617 N N . ASP A 1 83 ? 12.470 12.231 -17.010 1.00 72.94 83 ASP A N 1
ATOM 618 C CA . ASP A 1 83 ? 12.871 13.038 -15.846 1.00 72.94 83 ASP A CA 1
ATOM 619 C C . ASP A 1 83 ? 12.210 12.613 -14.522 1.00 72.94 83 ASP A C 1
ATOM 621 O O . ASP A 1 83 ? 11.324 13.259 -13.961 1.00 72.94 83 ASP A O 1
ATOM 625 N N . PHE A 1 84 ? 12.704 11.495 -13.986 1.00 73.12 84 PHE A N 1
ATOM 626 C CA . PHE A 1 84 ? 12.383 11.013 -12.638 1.00 73.12 84 PHE A CA 1
ATOM 627 C C . PHE A 1 84 ? 12.690 12.044 -11.541 1.00 73.12 84 PHE A C 1
ATOM 629 O O . PHE A 1 84 ? 12.051 12.027 -10.488 1.00 73.12 84 PHE A O 1
ATOM 636 N N . VAL A 1 85 ? 13.695 12.902 -11.752 1.00 75.62 85 VAL A N 1
ATOM 637 C CA . VAL A 1 85 ? 14.126 13.891 -10.756 1.00 75.62 85 VAL A CA 1
ATOM 638 C C . VAL A 1 85 ? 13.098 15.009 -10.677 1.00 75.62 85 VAL A C 1
ATOM 640 O O . VAL A 1 85 ? 12.690 15.373 -9.577 1.00 75.62 85 VAL A O 1
ATOM 643 N N . GLU A 1 86 ? 12.633 15.495 -11.824 1.00 81.62 86 GLU A N 1
ATOM 644 C CA . GLU A 1 86 ? 11.554 16.475 -11.907 1.00 81.62 86 GLU A CA 1
ATOM 645 C C . GLU A 1 86 ? 10.244 15.915 -11.340 1.00 81.62 86 GLU A C 1
ATOM 647 O O . GLU A 1 86 ? 9.618 16.561 -10.495 1.00 81.62 86 GLU A O 1
ATOM 652 N N . TRP A 1 87 ? 9.868 14.682 -11.713 1.00 82.12 87 TRP A N 1
ATOM 653 C CA . TRP A 1 87 ? 8.655 14.043 -11.187 1.00 82.12 87 TRP A CA 1
ATOM 654 C C . TRP A 1 87 ? 8.682 13.956 -9.657 1.00 82.12 87 TRP A C 1
ATOM 656 O O . TRP A 1 87 ? 7.688 14.276 -8.998 1.00 82.12 87 TRP A O 1
ATOM 666 N N . PHE A 1 88 ? 9.828 13.572 -9.086 1.00 78.94 88 PHE A N 1
ATOM 667 C CA . PHE A 1 88 ? 10.011 13.489 -7.639 1.00 78.94 88 PHE A CA 1
ATOM 668 C C . PHE A 1 88 ? 10.015 14.871 -6.973 1.00 78.94 88 PHE A C 1
ATOM 670 O O . PHE A 1 88 ? 9.342 15.068 -5.964 1.00 78.94 88 PHE A O 1
ATOM 677 N N . ALA A 1 89 ? 10.728 15.848 -7.541 1.00 81.19 89 ALA A N 1
ATOM 678 C CA . ALA A 1 89 ? 10.804 17.205 -7.000 1.00 81.19 89 ALA A CA 1
ATOM 679 C C . ALA A 1 89 ? 9.434 17.903 -6.971 1.00 81.19 89 ALA A C 1
ATOM 681 O O . ALA A 1 89 ? 9.141 18.647 -6.036 1.00 81.19 89 ALA A O 1
ATOM 682 N N . ALA A 1 90 ? 8.573 17.621 -7.951 1.00 84.38 90 ALA A N 1
ATOM 683 C CA . ALA A 1 90 ? 7.206 18.130 -8.006 1.00 84.38 90 ALA A CA 1
ATOM 684 C C . ALA A 1 90 ? 6.260 17.485 -6.971 1.00 84.38 90 ALA A C 1
ATOM 686 O O . ALA A 1 90 ? 5.132 17.949 -6.799 1.00 84.38 90 ALA A O 1
ATOM 687 N N . ARG A 1 91 ? 6.694 16.423 -6.277 1.00 83.12 91 ARG A N 1
ATOM 688 C CA . ARG A 1 91 ? 5.879 15.644 -5.329 1.00 83.12 91 ARG A CA 1
ATOM 689 C C . ARG A 1 91 ? 6.547 15.555 -3.955 1.00 83.12 91 ARG A C 1
ATOM 691 O O . ARG A 1 91 ? 6.883 14.459 -3.500 1.00 83.12 91 ARG A O 1
ATOM 698 N N . PRO A 1 92 ? 6.744 16.695 -3.269 1.00 79.06 92 PRO A N 1
ATOM 699 C CA . PRO A 1 92 ? 7.326 16.692 -1.938 1.00 79.06 92 PRO A CA 1
ATOM 700 C C . PRO A 1 92 ? 6.413 15.961 -0.944 1.00 79.06 92 PRO A C 1
ATOM 702 O O . PRO A 1 92 ? 5.191 15.890 -1.113 1.00 79.06 92 PRO A O 1
ATOM 705 N N . PHE A 1 93 ? 7.016 15.435 0.122 1.00 77.44 93 PHE A N 1
ATOM 706 C CA . PHE A 1 93 ? 6.330 14.638 1.142 1.00 77.44 93 PHE A CA 1
ATOM 707 C C . PHE A 1 93 ? 5.119 15.363 1.753 1.00 77.44 93 PHE A C 1
ATOM 709 O O . PHE A 1 93 ? 4.132 14.738 2.124 1.00 77.44 93 PHE A O 1
ATOM 716 N N . GLU A 1 94 ? 5.152 16.689 1.824 1.00 81.12 94 GLU A N 1
ATOM 717 C CA . GLU A 1 94 ? 4.090 17.524 2.380 1.00 81.12 94 GLU A CA 1
ATOM 718 C C . GLU A 1 94 ? 2.760 17.371 1.620 1.00 81.12 94 GLU A C 1
ATOM 720 O O . GLU A 1 94 ? 1.694 17.437 2.237 1.00 81.12 94 GLU A O 1
ATOM 725 N N . LEU A 1 95 ? 2.793 17.080 0.312 1.00 82.25 95 LEU A N 1
ATOM 726 C CA . LEU A 1 95 ? 1.579 16.764 -0.454 1.00 82.25 95 LEU A CA 1
ATOM 727 C C . LEU A 1 95 ? 0.963 15.428 -0.019 1.00 82.25 95 LEU A C 1
ATOM 729 O O . LEU A 1 95 ? -0.261 15.283 0.008 1.00 82.25 95 LEU A O 1
ATOM 733 N N . LEU A 1 96 ? 1.803 14.468 0.375 1.00 85.19 96 LEU A N 1
ATOM 734 C CA . LEU A 1 96 ? 1.356 13.190 0.915 1.00 85.19 96 LEU A CA 1
ATOM 735 C C . LEU A 1 96 ? 0.738 13.357 2.309 1.00 85.19 96 LEU A C 1
ATOM 737 O O . LEU A 1 96 ? -0.262 12.710 2.607 1.00 85.19 96 LEU A O 1
ATOM 741 N N . VAL A 1 97 ? 1.265 14.260 3.144 1.00 87.69 97 VAL A N 1
ATOM 742 C CA . VAL A 1 97 ? 0.727 14.523 4.495 1.00 87.69 97 VAL A CA 1
ATOM 743 C C . VAL A 1 97 ? -0.739 14.956 4.442 1.00 87.69 97 VAL A C 1
ATOM 745 O O . VAL A 1 97 ? -1.562 14.423 5.185 1.00 87.69 97 VAL A O 1
ATOM 748 N N . ALA A 1 98 ? -1.095 15.871 3.534 1.00 89.44 98 ALA A N 1
ATOM 749 C CA . ALA A 1 98 ? -2.484 16.301 3.366 1.00 89.44 98 ALA A CA 1
ATOM 750 C C . ALA A 1 98 ? -3.406 15.131 2.978 1.00 89.44 98 ALA A C 1
ATOM 752 O O . ALA A 1 98 ? -4.507 14.995 3.517 1.00 89.44 98 ALA A O 1
ATOM 753 N N . LYS A 1 99 ? -2.935 14.246 2.091 1.00 92.50 99 LYS A N 1
ATOM 754 C CA . LYS A 1 99 ? -3.670 13.037 1.703 1.00 92.50 99 LYS A CA 1
ATOM 755 C C . LYS A 1 99 ? -3.843 12.074 2.879 1.00 92.50 99 LYS A C 1
ATOM 757 O O . LYS A 1 99 ? -4.954 11.589 3.086 1.00 92.50 99 LYS A O 1
ATOM 762 N N . ILE A 1 100 ? -2.793 11.855 3.676 1.00 93.00 100 ILE A N 1
ATOM 763 C CA . ILE A 1 100 ? -2.834 11.021 4.888 1.00 93.00 100 ILE A CA 1
ATOM 764 C C . ILE A 1 100 ? -3.858 11.569 5.888 1.00 93.00 100 ILE A C 1
ATOM 766 O O . ILE A 1 100 ? -4.651 10.797 6.418 1.00 93.00 100 ILE A O 1
ATOM 770 N N . HIS A 1 101 ? -3.902 12.885 6.121 1.00 94.06 101 HIS A N 1
ATOM 771 C CA . HIS A 1 101 ? -4.889 13.481 7.029 1.00 94.06 101 HIS A CA 1
ATOM 772 C C . HIS A 1 101 ? -6.333 13.237 6.577 1.00 94.06 101 HIS A C 1
ATOM 774 O O . HIS A 1 101 ? -7.175 12.899 7.408 1.00 94.06 101 HIS A O 1
ATOM 780 N N . ASN A 1 102 ? -6.617 13.353 5.275 1.00 95.31 102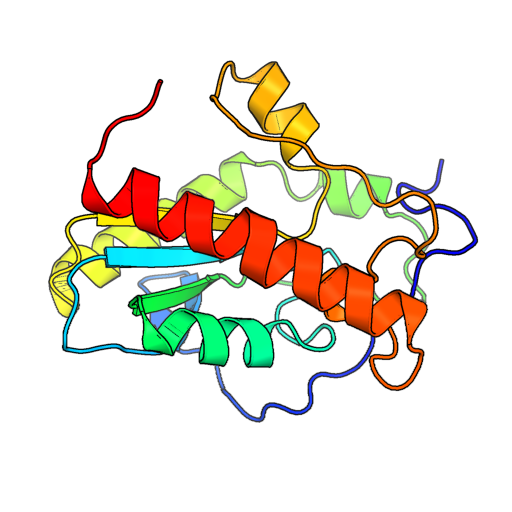 ASN A N 1
ATOM 781 C CA . ASN A 1 102 ? -7.947 13.054 4.738 1.00 95.31 102 ASN A CA 1
ATOM 782 C C . ASN A 1 102 ? -8.336 11.586 4.973 1.00 95.31 102 ASN A C 1
ATOM 784 O O . ASN A 1 102 ? -9.449 11.318 5.419 1.00 95.31 102 ASN A O 1
ATOM 788 N N . ILE A 1 103 ? -7.406 10.654 4.724 1.00 96.50 103 ILE A N 1
ATOM 789 C CA . ILE A 1 103 ? -7.591 9.213 4.956 1.00 96.50 103 ILE A CA 1
ATOM 790 C C . ILE A 1 103 ? -7.875 8.959 6.439 1.00 96.50 103 ILE A C 1
ATOM 792 O O . ILE A 1 103 ? -8.906 8.386 6.784 1.00 96.50 103 ILE A O 1
ATOM 796 N N . VAL A 1 104 ? -7.011 9.447 7.333 1.00 96.44 104 VAL A N 1
ATOM 797 C CA . VAL A 1 104 ? -7.159 9.261 8.784 1.00 96.44 104 VAL A CA 1
ATOM 798 C C . VAL A 1 104 ? -8.515 9.772 9.269 1.00 96.44 104 VAL A C 1
ATOM 800 O O . VAL A 1 104 ? -9.248 9.023 9.914 1.00 96.44 104 VAL A O 1
ATOM 803 N N . ALA A 1 105 ? -8.886 11.004 8.906 1.00 97.50 105 ALA A N 1
ATOM 804 C CA . ALA A 1 105 ? -10.156 11.595 9.315 1.00 97.50 105 ALA A CA 1
ATOM 805 C C . ALA A 1 105 ? -11.361 10.809 8.773 1.00 97.50 105 ALA A C 1
ATOM 807 O O . ALA A 1 105 ? -12.306 10.532 9.514 1.00 97.50 105 ALA A O 1
ATOM 808 N N . HIS A 1 106 ? -11.323 10.412 7.496 1.00 97.88 106 HIS A N 1
ATOM 809 C CA . HIS A 1 106 ? -12.400 9.653 6.866 1.00 97.88 106 HIS A CA 1
ATOM 810 C C . HIS A 1 106 ? -12.610 8.291 7.540 1.00 97.88 106 HIS A C 1
ATOM 812 O O . HIS A 1 106 ? -13.738 7.945 7.895 1.00 97.88 106 HIS A O 1
ATOM 818 N N . PHE A 1 107 ? -11.537 7.529 7.751 1.00 97.88 107 PHE A N 1
ATOM 819 C CA . PHE A 1 107 ? -11.632 6.175 8.294 1.00 97.88 107 PHE A CA 1
ATOM 820 C C . PHE A 1 107 ? -11.904 6.142 9.804 1.00 97.88 107 PHE A C 1
ATOM 822 O O . PHE A 1 107 ? -12.574 5.223 10.279 1.00 97.88 107 PHE A O 1
ATOM 829 N N . GLN A 1 108 ? -11.482 7.163 10.556 1.00 97.38 108 GLN A N 1
ATOM 830 C CA . GLN A 1 108 ? -11.925 7.349 11.942 1.00 97.38 108 GLN A CA 1
ATOM 831 C C . GLN A 1 108 ? -13.433 7.607 12.015 1.00 97.38 108 GLN A C 1
ATOM 833 O O . GLN A 1 108 ? -14.127 6.958 12.795 1.00 97.38 108 GLN A O 1
ATOM 838 N N . ALA A 1 109 ? -13.943 8.527 11.190 1.00 97.44 109 ALA A N 1
ATOM 839 C CA . ALA A 1 109 ? -15.340 8.947 11.243 1.00 97.44 109 ALA A CA 1
ATOM 840 C C . ALA A 1 109 ? -16.317 7.877 10.732 1.00 97.44 109 ALA A C 1
ATOM 842 O O . ALA A 1 109 ? -17.397 7.722 11.298 1.00 97.44 109 ALA A O 1
ATOM 843 N N . ASN A 1 110 ? -15.949 7.148 9.674 1.00 96.88 110 ASN A N 1
ATOM 844 C CA . ASN A 1 110 ? -16.892 6.296 8.940 1.00 96.88 110 ASN A CA 1
ATOM 845 C C . ASN A 1 110 ? -16.651 4.791 9.118 1.00 96.88 110 ASN A C 1
ATOM 847 O O . ASN A 1 110 ? -17.558 4.002 8.871 1.00 96.88 110 ASN A O 1
ATOM 851 N N . HIS A 1 111 ? -15.457 4.380 9.558 1.00 96.56 111 HIS A N 1
ATOM 852 C CA . HIS A 1 111 ? -15.061 2.964 9.582 1.00 96.56 111 HIS A CA 1
ATOM 853 C C . HIS A 1 111 ? -14.546 2.483 10.945 1.00 96.56 111 HIS A C 1
ATOM 855 O O . HIS A 1 111 ? -14.044 1.364 11.049 1.00 96.56 111 HIS A O 1
ATOM 861 N N . GLY A 1 112 ? -14.663 3.306 11.995 1.00 95.81 112 GLY A N 1
ATOM 862 C CA . GLY A 1 112 ? -14.274 2.932 13.358 1.00 95.81 112 GLY A CA 1
ATOM 863 C C . GLY A 1 112 ? -12.781 2.634 13.514 1.00 95.81 112 GLY A C 1
ATOM 864 O O . GLY A 1 112 ? -12.397 1.865 14.395 1.00 95.81 112 GLY A O 1
ATOM 865 N N . VAL A 1 113 ? -11.933 3.198 12.648 1.00 97.19 113 VAL A N 1
ATOM 866 C CA . VAL A 1 113 ? -10.486 2.970 12.702 1.00 97.19 113 VAL A CA 1
ATOM 867 C C . VAL A 1 113 ? -9.876 3.716 13.883 1.00 97.19 113 VAL A C 1
ATOM 869 O O . VAL A 1 113 ? -10.109 4.907 14.070 1.00 97.19 113 VAL A O 1
ATOM 872 N N . THR A 1 114 ? -9.061 3.018 14.671 1.00 95.31 114 THR A N 1
ATOM 873 C CA . THR A 1 114 ? -8.390 3.565 15.864 1.00 95.31 114 THR A CA 1
ATOM 874 C C . THR A 1 114 ? -6.873 3.423 15.821 1.00 95.31 114 THR A C 1
ATOM 876 O O . THR A 1 114 ? -6.177 4.102 16.573 1.00 95.31 114 THR A O 1
ATOM 879 N N . THR A 1 115 ? -6.355 2.552 14.954 1.00 94.00 115 THR A N 1
ATOM 880 C CA . THR A 1 115 ? -4.922 2.265 14.826 1.00 94.00 115 THR A CA 1
ATOM 881 C C . THR A 1 115 ? -4.534 2.297 13.354 1.00 94.00 115 THR A C 1
ATOM 883 O O . THR A 1 115 ? -5.265 1.781 12.510 1.00 94.00 115 THR A O 1
ATOM 886 N N . PHE A 1 116 ? -3.387 2.903 13.052 1.00 93.00 116 PHE A N 1
ATOM 887 C CA . PHE A 1 116 ? -2.891 3.067 11.690 1.00 93.00 116 PHE A CA 1
ATOM 888 C C . PHE A 1 116 ? -1.479 2.500 11.565 1.00 93.00 116 PHE A C 1
ATOM 890 O O . PHE A 1 116 ? -0.625 2.767 12.408 1.00 93.00 116 PHE A O 1
ATOM 897 N N . GLY A 1 117 ? -1.243 1.743 10.499 1.00 91.38 117 GLY A N 1
ATOM 898 C CA . GLY A 1 117 ? 0.079 1.324 10.040 1.00 91.38 117 GLY A CA 1
ATOM 899 C C . GLY A 1 117 ? 0.299 1.746 8.594 1.00 91.38 117 GLY A C 1
ATOM 900 O O . GLY A 1 117 ? -0.641 2.178 7.930 1.00 91.38 117 GLY A O 1
ATOM 901 N N . ALA A 1 118 ? 1.521 1.615 8.085 1.00 90.00 118 ALA A N 1
ATOM 902 C CA . ALA A 1 118 ? 1.808 1.928 6.691 1.00 90.00 118 ALA A CA 1
ATOM 903 C C . ALA A 1 118 ? 2.828 0.971 6.067 1.00 90.00 118 ALA A C 1
ATOM 905 O O . ALA A 1 118 ? 3.749 0.511 6.739 1.00 90.00 118 ALA A O 1
ATOM 906 N N . VAL A 1 119 ? 2.675 0.729 4.766 1.00 88.69 119 VAL A N 1
ATOM 907 C CA . VAL A 1 119 ? 3.615 0.006 3.899 1.00 88.69 119 VAL A CA 1
ATOM 908 C C . VAL A 1 119 ? 3.822 0.822 2.626 1.00 88.69 119 VAL A C 1
ATOM 910 O O . VAL A 1 119 ? 2.891 1.451 2.127 1.00 88.69 119 VAL A O 1
ATOM 913 N N . GLY A 1 120 ? 5.033 0.813 2.075 1.00 85.06 120 GLY A N 1
ATOM 914 C CA . GLY A 1 120 ? 5.321 1.445 0.789 1.00 85.06 120 GLY A CA 1
ATOM 915 C C . GLY A 1 120 ? 6.387 0.690 0.002 1.00 85.06 120 GLY A C 1
ATOM 916 O O . GLY A 1 120 ? 7.221 0.002 0.583 1.00 85.06 120 GLY A O 1
ATOM 917 N N . TYR A 1 121 ? 6.367 0.841 -1.324 1.00 78.00 121 TYR A N 1
ATOM 918 C CA . TYR A 1 121 ? 7.215 0.085 -2.262 1.00 78.00 121 TYR A CA 1
ATOM 919 C C . TYR A 1 121 ? 8.392 0.903 -2.844 1.00 78.00 121 TYR A C 1
ATOM 921 O O . TYR A 1 121 ? 8.867 0.639 -3.947 1.00 78.00 121 TYR A O 1
ATOM 929 N N . TRP A 1 122 ? 8.885 1.900 -2.099 1.00 68.19 122 TRP A N 1
ATOM 930 C CA . TRP A 1 122 ? 10.006 2.786 -2.473 1.00 68.19 122 TRP A CA 1
ATOM 931 C C . TRP A 1 122 ? 11.164 2.675 -1.451 1.00 68.19 122 TRP A C 1
ATOM 933 O O . TRP A 1 122 ? 11.003 2.061 -0.401 1.00 68.19 122 TRP A O 1
ATOM 943 N N . SER A 1 123 ? 12.325 3.302 -1.710 1.00 64.25 123 SER A N 1
ATOM 944 C CA . SER A 1 123 ? 13.376 3.662 -0.716 1.00 64.25 123 SER A CA 1
ATOM 945 C C . SER A 1 123 ? 12.872 4.554 0.441 1.00 64.25 123 SER A C 1
ATOM 947 O O . SER A 1 123 ? 13.384 5.647 0.675 1.00 64.25 123 SER A O 1
ATOM 949 N N . VAL A 1 124 ? 11.827 4.120 1.138 1.00 67.00 124 VAL A N 1
ATOM 950 C CA . VAL A 1 124 ? 11.228 4.811 2.282 1.00 67.00 124 VAL A CA 1
ATOM 951 C C . VAL A 1 124 ? 12.199 4.791 3.465 1.00 67.00 124 VAL A C 1
ATOM 953 O O . VAL A 1 124 ? 12.270 5.771 4.196 1.00 67.00 124 VAL A O 1
ATOM 956 N N . GLU A 1 125 ? 13.025 3.744 3.581 1.00 73.69 125 GLU A N 1
ATOM 957 C CA . GLU A 1 125 ? 14.060 3.588 4.614 1.00 73.69 125 GLU A CA 1
ATOM 958 C C . GLU A 1 125 ? 14.905 4.856 4.800 1.00 73.69 125 GLU A C 1
ATOM 960 O O . GLU A 1 125 ? 14.921 5.407 5.895 1.00 73.69 125 GLU A O 1
ATOM 965 N N . LYS A 1 126 ? 15.501 5.407 3.734 1.00 73.44 126 LYS A N 1
ATOM 966 C CA . LYS A 1 126 ? 16.343 6.614 3.835 1.00 73.44 126 LYS A CA 1
ATOM 967 C C . LYS A 1 126 ? 15.588 7.808 4.412 1.00 73.44 126 LYS A C 1
ATOM 969 O O . LYS A 1 126 ? 16.148 8.594 5.174 1.00 73.44 126 LYS A O 1
ATOM 974 N N . THR A 1 127 ? 14.316 7.957 4.045 1.00 73.75 127 THR A N 1
ATOM 975 C CA . THR A 1 127 ? 13.449 9.018 4.566 1.00 73.75 127 THR A CA 1
ATOM 976 C C . THR A 1 127 ? 13.077 8.772 6.028 1.00 73.75 127 THR A C 1
ATOM 978 O O . THR A 1 127 ? 13.055 9.729 6.799 1.00 73.75 127 THR A O 1
ATOM 981 N N . LEU A 1 128 ? 12.821 7.520 6.427 1.00 76.38 128 LEU A N 1
ATOM 982 C CA . LEU A 1 128 ? 12.538 7.150 7.819 1.00 76.38 128 LEU A CA 1
ATOM 983 C C . LEU A 1 128 ? 13.765 7.378 8.706 1.00 76.38 128 LEU A C 1
ATOM 985 O O . LEU A 1 128 ? 13.657 8.072 9.716 1.00 76.38 128 LEU A O 1
ATOM 989 N N . SER A 1 129 ? 14.933 6.903 8.267 1.00 79.56 129 SER A N 1
ATOM 990 C CA . SER A 1 129 ? 16.241 7.146 8.882 1.00 79.56 129 SER A CA 1
ATOM 991 C C . SER A 1 129 ? 16.497 8.640 9.087 1.00 79.56 129 SER A C 1
ATOM 993 O O . SER A 1 129 ? 16.768 9.079 10.204 1.00 79.56 129 SER A O 1
ATOM 995 N N . ALA A 1 130 ? 16.326 9.456 8.040 1.00 81.31 130 ALA A N 1
ATOM 996 C CA . ALA A 1 130 ? 16.525 10.906 8.116 1.00 81.31 130 ALA A CA 1
ATOM 997 C C . ALA A 1 130 ? 15.548 11.623 9.068 1.00 81.31 130 ALA A C 1
ATOM 999 O O . ALA A 1 130 ? 15.830 12.736 9.511 1.00 81.31 130 ALA A O 1
ATOM 1000 N N . ARG A 1 131 ? 14.402 11.007 9.377 1.00 79.62 131 ARG A N 1
ATOM 1001 C CA . ARG A 1 131 ? 13.365 11.551 10.267 1.00 79.62 131 ARG A CA 1
ATOM 1002 C C . ARG A 1 131 ? 13.378 10.930 11.667 1.00 79.62 131 ARG A C 1
ATOM 1004 O O . ARG A 1 131 ? 12.507 11.261 12.465 1.00 79.62 131 ARG A O 1
ATOM 1011 N N . GLY A 1 132 ? 14.339 10.054 11.974 1.00 80.19 132 GLY A N 1
ATOM 1012 C CA . GLY A 1 132 ? 14.427 9.376 13.271 1.00 80.19 132 GLY A CA 1
ATOM 1013 C C . GLY A 1 132 ? 13.265 8.416 13.541 1.00 80.19 132 GLY A C 1
ATOM 1014 O O . GLY A 1 132 ? 12.925 8.180 14.696 1.00 80.19 132 GLY A O 1
ATOM 1015 N N . ILE A 1 133 ? 12.629 7.894 12.488 1.00 76.25 133 ILE A N 1
ATOM 1016 C CA . ILE A 1 133 ? 11.526 6.939 12.608 1.00 76.25 133 ILE A CA 1
ATOM 1017 C C . ILE A 1 133 ? 12.111 5.526 12.632 1.00 76.25 133 ILE A C 1
ATOM 1019 O O . ILE A 1 133 ? 12.839 5.127 11.715 1.00 76.25 133 ILE A O 1
ATOM 1023 N N . PHE A 1 134 ? 11.781 4.769 13.681 1.00 72.88 134 PHE A N 1
ATOM 1024 C CA . PHE A 1 134 ? 12.172 3.368 13.804 1.00 72.88 134 PHE A CA 1
ATOM 1025 C C . PHE A 1 134 ? 11.648 2.548 12.618 1.00 72.88 134 PHE A C 1
ATOM 1027 O O . PHE A 1 134 ? 10.485 2.663 12.227 1.00 72.88 134 PHE A O 1
ATOM 1034 N N . HIS A 1 135 ? 12.516 1.720 12.041 1.00 75.69 135 HIS A N 1
ATOM 1035 C CA . HIS A 1 135 ? 12.204 0.876 10.894 1.00 75.69 135 HIS A CA 1
ATOM 1036 C C . HIS A 1 135 ? 13.129 -0.349 10.861 1.00 75.69 135 HIS A C 1
ATOM 1038 O O . HIS A 1 135 ? 14.185 -0.369 11.495 1.00 75.69 135 HIS A O 1
ATOM 1044 N N . LYS A 1 136 ? 12.741 -1.364 10.085 1.00 75.94 136 LYS A N 1
ATOM 1045 C CA . LYS A 1 136 ? 13.556 -2.544 9.777 1.00 75.94 136 LYS A CA 1
ATOM 1046 C C . LYS A 1 136 ? 13.920 -2.528 8.292 1.00 75.94 136 LYS A C 1
ATOM 1048 O O . LYS A 1 136 ? 13.054 -2.275 7.457 1.00 75.94 136 LYS A O 1
ATOM 1053 N N . LEU A 1 137 ? 15.181 -2.817 7.967 1.00 81.44 137 LEU A N 1
ATOM 1054 C CA . LEU A 1 137 ? 15.655 -3.005 6.593 1.00 81.44 137 LEU A CA 1
ATOM 1055 C C . LEU A 1 137 ? 16.122 -4.451 6.397 1.00 81.44 137 LEU A C 1
ATOM 1057 O O . LEU A 1 137 ? 16.949 -4.946 7.160 1.00 81.44 137 LEU A O 1
ATOM 1061 N N . ARG A 1 138 ? 15.627 -5.101 5.341 1.00 81.31 138 ARG A N 1
ATOM 1062 C CA . ARG A 1 138 ? 16.166 -6.358 4.810 1.00 81.31 138 ARG A CA 1
ATOM 1063 C C . ARG A 1 138 ? 16.429 -6.193 3.321 1.00 81.31 138 ARG A C 1
ATOM 1065 O O . ARG A 1 138 ? 15.558 -5.742 2.580 1.00 81.31 138 ARG A O 1
ATOM 1072 N N . GLU A 1 139 ? 17.631 -6.559 2.894 1.00 82.38 139 GLU A N 1
ATOM 1073 C CA . GLU A 1 139 ? 18.046 -6.485 1.494 1.00 82.38 139 GLU A CA 1
ATOM 1074 C C . GLU A 1 139 ? 17.903 -7.842 0.799 1.00 82.38 139 GLU A C 1
ATOM 1076 O O . GLU A 1 139 ? 18.154 -8.893 1.388 1.00 82.38 139 GLU A O 1
ATOM 1081 N N . PHE A 1 140 ? 17.532 -7.803 -0.481 1.00 83.81 140 PHE A N 1
ATOM 1082 C CA . PHE A 1 140 ? 17.399 -8.973 -1.346 1.00 83.81 140 PHE A CA 1
ATOM 1083 C C . PHE A 1 140 ? 18.251 -8.745 -2.606 1.00 83.81 140 PHE A C 1
ATOM 1085 O O . PHE A 1 140 ? 17.741 -8.283 -3.625 1.00 83.81 140 PHE A O 1
ATOM 1092 N N . PRO A 1 141 ? 19.573 -8.995 -2.545 1.00 82.25 141 PRO A N 1
ATOM 1093 C CA . PRO A 1 141 ? 20.513 -8.551 -3.579 1.00 82.25 141 PRO A CA 1
ATOM 1094 C C . PRO A 1 141 ? 20.411 -9.332 -4.897 1.00 82.25 141 PRO A C 1
ATOM 1096 O O . PRO A 1 141 ? 20.962 -8.900 -5.906 1.00 82.25 141 PRO A O 1
ATOM 1099 N N . LEU A 1 142 ? 19.735 -10.485 -4.893 1.00 84.00 142 LEU A N 1
ATOM 1100 C CA . LEU A 1 142 ? 19.642 -11.389 -6.045 1.00 84.00 142 LEU A CA 1
ATOM 1101 C C . LEU A 1 142 ? 18.425 -11.130 -6.943 1.00 84.00 142 LEU A C 1
ATOM 1103 O O . LEU A 1 142 ? 18.268 -11.794 -7.962 1.00 84.00 142 LEU A O 1
ATOM 1107 N N . VAL A 1 143 ? 17.574 -10.170 -6.587 1.00 86.06 143 VAL A N 1
ATOM 1108 C CA . VAL A 1 143 ? 16.340 -9.852 -7.312 1.00 86.06 143 VAL A CA 1
ATOM 1109 C C . VAL A 1 143 ? 16.361 -8.417 -7.826 1.00 86.06 143 VAL A C 1
ATOM 1111 O O . VAL A 1 143 ? 16.960 -7.514 -7.241 1.00 86.06 143 VAL A O 1
ATOM 1114 N N . SER A 1 144 ? 15.713 -8.204 -8.969 1.00 85.19 144 SER A N 1
ATOM 1115 C CA . SER A 1 144 ? 15.733 -6.921 -9.679 1.00 85.19 144 SER A CA 1
ATOM 1116 C C . SER A 1 144 ? 14.875 -5.873 -8.982 1.00 85.19 144 SER A C 1
ATOM 1118 O O . SER A 1 144 ? 13.766 -6.165 -8.561 1.00 85.19 144 SER A O 1
ATOM 1120 N N . HIS A 1 145 ? 15.325 -4.622 -8.899 1.00 83.19 145 HIS A N 1
ATOM 1121 C CA . HIS A 1 145 ? 14.568 -3.550 -8.245 1.00 83.19 145 HIS A CA 1
ATOM 1122 C C . HIS A 1 145 ? 13.100 -3.469 -8.734 1.00 83.19 145 HIS A C 1
ATOM 1124 O O . HIS A 1 145 ? 12.834 -3.500 -9.937 1.00 83.19 145 HIS A O 1
ATOM 1130 N N . GLY A 1 146 ? 12.149 -3.378 -7.794 1.00 81.88 146 GLY A N 1
ATOM 1131 C CA . GLY A 1 146 ? 10.705 -3.459 -8.074 1.00 81.88 146 GLY A CA 1
ATOM 1132 C C . GLY A 1 146 ? 10.108 -4.873 -8.069 1.00 81.88 146 GLY A C 1
ATOM 1133 O O . GLY A 1 146 ? 8.932 -5.052 -8.379 1.00 81.88 146 GLY A O 1
ATOM 1134 N N . TRP A 1 147 ? 10.902 -5.889 -7.726 1.00 88.00 147 TRP A N 1
ATOM 1135 C CA . TRP A 1 147 ? 10.503 -7.298 -7.739 1.00 88.00 147 TRP A CA 1
ATOM 1136 C C . TRP A 1 147 ? 9.315 -7.635 -6.824 1.00 88.00 147 TRP A C 1
ATOM 1138 O O . TRP A 1 147 ? 8.525 -8.504 -7.185 1.00 88.00 147 TRP A O 1
ATOM 1148 N N . VAL A 1 148 ? 9.131 -6.934 -5.698 1.00 87.06 148 VAL A N 1
ATOM 1149 C CA . VAL A 1 148 ? 8.068 -7.254 -4.723 1.00 87.06 148 VAL A CA 1
ATOM 1150 C C . VAL A 1 148 ? 6.684 -7.229 -5.382 1.00 87.06 148 VAL A C 1
ATOM 1152 O O . VAL A 1 148 ? 5.941 -8.208 -5.325 1.00 87.06 148 VAL A O 1
ATOM 1155 N N . ASN A 1 149 ? 6.349 -6.144 -6.081 1.00 88.06 149 ASN A N 1
ATOM 1156 C CA . ASN A 1 149 ? 5.057 -5.981 -6.746 1.00 88.06 149 ASN A CA 1
ATOM 1157 C C . ASN A 1 149 ? 5.081 -6.334 -8.245 1.00 88.06 149 ASN A C 1
ATOM 1159 O O . ASN A 1 149 ? 4.018 -6.590 -8.806 1.00 88.06 149 ASN A O 1
ATOM 1163 N N . ARG A 1 150 ? 6.249 -6.370 -8.908 1.00 91.12 150 ARG A N 1
ATOM 1164 C CA . ARG A 1 150 ? 6.331 -6.567 -10.375 1.00 91.12 150 ARG A CA 1
ATOM 1165 C C . ARG A 1 150 ? 7.150 -7.769 -10.838 1.00 91.12 150 ARG A C 1
ATOM 1167 O O . ARG A 1 150 ? 7.122 -8.073 -12.025 1.00 91.12 150 ARG A O 1
ATOM 1174 N N . GLY A 1 151 ? 7.868 -8.446 -9.943 1.00 88.75 151 GLY A N 1
ATOM 1175 C CA . GLY A 1 151 ? 8.685 -9.619 -10.279 1.00 88.75 151 GLY A CA 1
ATOM 1176 C C . GLY A 1 151 ? 7.843 -10.789 -10.774 1.00 88.75 151 GLY A C 1
ATOM 1177 O O . GLY A 1 151 ? 6.719 -10.955 -10.311 1.00 88.75 151 GLY A O 1
ATOM 1178 N N . ASP A 1 152 ? 8.359 -11.590 -11.700 1.00 88.88 152 ASP A N 1
ATOM 1179 C CA . ASP A 1 152 ? 7.677 -12.801 -12.158 1.00 88.88 152 ASP A CA 1
ATOM 1180 C C . ASP A 1 152 ? 7.696 -13.869 -11.054 1.00 88.88 152 ASP A C 1
ATOM 1182 O O . ASP A 1 152 ? 8.757 -14.350 -10.683 1.00 88.88 152 ASP A O 1
ATOM 1186 N N . VAL A 1 153 ? 6.533 -14.236 -10.517 1.00 88.69 153 VAL A N 1
ATOM 1187 C CA . VAL A 1 153 ? 6.425 -15.239 -9.440 1.00 88.69 153 VAL A CA 1
ATOM 1188 C C . VAL A 1 153 ? 6.442 -16.680 -9.958 1.00 88.69 153 VAL A C 1
ATOM 1190 O O . VAL A 1 153 ? 6.393 -17.613 -9.164 1.00 88.69 153 VAL A O 1
ATOM 1193 N N . ILE A 1 154 ? 6.511 -16.884 -11.278 1.00 90.81 154 ILE A N 1
ATOM 1194 C CA . ILE A 1 154 ? 6.791 -18.201 -11.863 1.00 90.81 154 ILE A CA 1
ATOM 1195 C C . ILE A 1 154 ? 8.286 -18.531 -11.716 1.00 90.81 154 ILE A C 1
ATOM 1197 O O . ILE A 1 154 ? 8.649 -19.699 -11.572 1.00 90.81 154 ILE A O 1
ATOM 1201 N N . ASP A 1 155 ? 9.154 -17.513 -11.703 1.00 91.56 155 ASP A N 1
ATOM 1202 C CA . ASP A 1 155 ? 10.568 -17.671 -11.369 1.00 91.56 155 ASP A CA 1
ATOM 1203 C C . ASP A 1 155 ? 10.731 -17.992 -9.879 1.00 91.56 155 ASP A C 1
ATOM 1205 O O . ASP A 1 155 ? 10.308 -17.230 -9.007 1.00 91.56 155 ASP A O 1
ATOM 1209 N N . THR A 1 156 ? 11.370 -19.123 -9.578 1.00 91.62 156 THR A N 1
ATOM 1210 C CA . THR A 1 156 ? 11.491 -19.628 -8.206 1.00 91.62 156 THR A CA 1
ATOM 1211 C C . THR A 1 156 ? 12.226 -18.647 -7.295 1.00 91.62 156 THR A C 1
ATOM 1213 O O . THR A 1 156 ? 11.753 -18.387 -6.194 1.00 91.62 156 THR A O 1
ATOM 1216 N N . GLY A 1 157 ? 13.324 -18.040 -7.759 1.00 90.56 157 GLY A N 1
ATOM 1217 C CA . GLY A 1 157 ? 14.097 -17.100 -6.941 1.00 90.56 157 GLY A CA 1
ATOM 1218 C C . GLY A 1 157 ? 13.312 -15.830 -6.606 1.00 90.56 157 GLY A C 1
ATOM 1219 O O . GLY A 1 157 ? 13.343 -15.342 -5.476 1.00 90.56 157 GLY A O 1
ATOM 1220 N N . THR A 1 158 ? 12.554 -15.315 -7.571 1.00 90.38 158 THR A N 1
ATOM 1221 C CA . THR A 1 158 ? 11.662 -14.174 -7.361 1.00 90.38 158 THR A CA 1
ATOM 1222 C C . THR A 1 158 ? 10.493 -14.536 -6.448 1.00 90.38 158 THR A C 1
ATOM 1224 O O . THR A 1 158 ? 10.169 -13.757 -5.553 1.00 90.38 158 THR A O 1
ATOM 1227 N N . SER A 1 159 ? 9.886 -15.712 -6.621 1.00 91.50 159 SER A N 1
ATOM 1228 C CA . SER A 1 159 ? 8.807 -16.191 -5.752 1.00 91.50 159 SER A CA 1
ATOM 1229 C C . SER A 1 159 ? 9.264 -16.340 -4.301 1.00 91.50 159 SER A C 1
ATOM 1231 O O . SER A 1 159 ? 8.584 -15.850 -3.406 1.00 91.50 159 SER A O 1
ATOM 1233 N N . GLU A 1 160 ? 10.417 -16.968 -4.061 1.00 92.69 160 GLU A N 1
ATOM 1234 C CA . GLU A 1 160 ? 10.999 -17.130 -2.720 1.00 92.69 160 GLU A CA 1
ATOM 1235 C C . GLU A 1 160 ? 11.312 -15.779 -2.074 1.00 92.69 160 GLU A C 1
ATOM 1237 O O . GLU A 1 160 ? 11.044 -15.569 -0.892 1.00 92.69 160 GLU A O 1
ATOM 1242 N N . ALA A 1 161 ? 11.835 -14.825 -2.848 1.00 91.00 161 ALA A N 1
ATOM 1243 C CA . ALA A 1 161 ? 12.060 -13.480 -2.345 1.00 91.00 161 ALA A CA 1
ATOM 1244 C C . ALA A 1 161 ? 10.735 -12.793 -1.972 1.00 91.00 161 ALA A C 1
ATOM 1246 O O . ALA A 1 161 ? 10.672 -12.128 -0.937 1.00 91.00 161 ALA A O 1
ATOM 1247 N N . VAL A 1 162 ? 9.681 -12.933 -2.795 1.00 90.75 162 VAL A N 1
ATOM 1248 C CA . VAL A 1 162 ? 8.349 -12.329 -2.541 1.00 90.75 162 VAL A CA 1
ATOM 1249 C C . VAL A 1 162 ? 7.753 -12.906 -1.278 1.00 90.75 162 VAL A C 1
ATOM 1251 O O . VAL A 1 162 ? 7.295 -12.146 -0.425 1.00 90.75 162 VAL A O 1
ATOM 1254 N N . ASP A 1 163 ? 7.842 -14.221 -1.134 1.00 91.25 163 ASP A N 1
ATOM 1255 C CA . ASP A 1 163 ? 7.404 -14.928 0.054 1.00 91.25 163 ASP A CA 1
ATOM 1256 C C . ASP A 1 163 ? 8.133 -14.417 1.302 1.00 91.25 163 ASP A C 1
ATOM 1258 O O . ASP A 1 163 ? 7.494 -13.957 2.243 1.00 91.25 163 ASP A O 1
ATOM 1262 N N . ALA A 1 164 ? 9.464 -14.349 1.266 1.00 91.00 164 ALA A N 1
ATOM 1263 C CA . ALA A 1 164 ? 10.260 -13.868 2.388 1.00 91.00 164 ALA A CA 1
ATOM 1264 C C . ALA A 1 164 ? 9.994 -12.389 2.736 1.00 91.00 164 ALA A C 1
ATOM 1266 O O . ALA A 1 164 ? 9.860 -12.039 3.907 1.00 91.00 164 ALA A O 1
ATOM 1267 N N . ALA A 1 165 ? 9.884 -11.490 1.753 1.00 88.94 165 ALA A N 1
ATOM 1268 C CA . ALA A 1 165 ? 9.564 -10.085 2.033 1.00 88.94 165 ALA A CA 1
ATOM 1269 C C . ALA A 1 165 ? 8.169 -9.904 2.644 1.00 88.94 165 ALA A C 1
ATOM 1271 O O . ALA A 1 165 ? 7.945 -8.955 3.399 1.00 88.94 165 ALA A O 1
ATOM 1272 N N . TRP A 1 166 ? 7.229 -10.790 2.327 1.00 89.25 166 TRP A N 1
ATOM 1273 C CA . TRP A 1 166 ? 5.867 -10.679 2.818 1.00 89.25 166 TRP A CA 1
ATOM 1274 C C . TRP A 1 166 ? 5.656 -11.419 4.134 1.00 89.25 166 TRP A C 1
ATOM 1276 O O . TRP A 1 166 ? 5.267 -10.807 5.130 1.00 89.25 166 TRP A O 1
ATOM 1286 N N . HIS A 1 167 ? 5.947 -12.716 4.149 1.00 90.38 167 HIS A N 1
ATOM 1287 C CA . HIS A 1 167 ? 5.627 -13.631 5.237 1.00 90.38 167 HIS A CA 1
ATOM 1288 C C . HIS A 1 167 ? 6.689 -13.664 6.338 1.00 90.38 167 HIS A C 1
ATOM 1290 O O . HIS A 1 167 ? 6.314 -13.829 7.497 1.00 90.38 167 HIS A O 1
ATOM 1296 N N . ASP A 1 168 ? 7.969 -13.429 6.031 1.00 90.75 168 ASP A N 1
ATOM 1297 C CA . ASP A 1 168 ? 9.009 -13.363 7.073 1.00 90.75 168 ASP A CA 1
ATOM 1298 C C . ASP A 1 168 ? 9.173 -11.949 7.652 1.00 90.75 168 ASP A C 1
ATOM 1300 O O . ASP A 1 168 ? 9.670 -11.784 8.769 1.00 90.75 168 ASP A O 1
ATOM 1304 N N . GLU A 1 169 ? 8.803 -10.914 6.890 1.00 88.88 169 GLU A N 1
ATOM 1305 C CA . GLU A 1 169 ? 9.129 -9.521 7.211 1.00 88.88 169 GLU A CA 1
ATOM 1306 C C . GLU A 1 169 ? 7.899 -8.638 7.418 1.00 88.88 169 GLU A C 1
ATOM 1308 O O . GLU A 1 169 ? 7.587 -8.277 8.555 1.00 88.88 169 GLU A O 1
ATOM 1313 N N . ALA A 1 170 ? 7.208 -8.259 6.336 1.00 87.94 170 ALA A N 1
ATOM 1314 C CA . ALA A 1 170 ? 6.173 -7.231 6.392 1.00 87.94 170 ALA A CA 1
ATOM 1315 C C . ALA A 1 170 ? 4.998 -7.642 7.292 1.00 87.94 170 ALA A C 1
ATOM 1317 O O . ALA A 1 170 ? 4.598 -6.878 8.172 1.00 87.94 170 ALA A O 1
ATOM 1318 N N . MET A 1 171 ? 4.470 -8.854 7.107 1.00 90.75 171 MET A N 1
ATOM 1319 C CA . MET A 1 171 ? 3.321 -9.341 7.867 1.00 90.75 171 MET A CA 1
ATOM 1320 C C . MET A 1 171 ? 3.629 -9.511 9.361 1.00 90.75 171 MET A C 1
ATOM 1322 O O . MET A 1 171 ? 2.898 -8.917 10.159 1.00 90.75 171 MET A O 1
ATOM 1326 N N . PRO A 1 172 ? 4.702 -10.219 9.778 1.00 90.94 172 PRO A N 1
ATOM 1327 C CA . PRO A 1 172 ? 5.056 -10.317 11.193 1.00 90.94 172 PRO A CA 1
ATOM 1328 C C . PRO A 1 172 ? 5.302 -8.955 11.846 1.00 90.94 172 PRO A C 1
ATOM 1330 O O . PRO A 1 172 ? 4.848 -8.726 12.967 1.00 90.94 172 PRO A O 1
ATOM 1333 N N . PHE A 1 173 ? 5.971 -8.033 11.143 1.00 88.38 173 PHE A N 1
ATOM 1334 C CA . PHE A 1 173 ? 6.224 -6.685 11.649 1.00 88.38 173 PHE A CA 1
ATOM 1335 C C . PHE A 1 173 ? 4.914 -5.930 11.907 1.00 88.38 173 PHE A C 1
ATOM 1337 O O . PHE A 1 173 ? 4.690 -5.437 13.014 1.00 88.38 173 PHE A O 1
ATOM 1344 N N . LEU A 1 174 ? 4.021 -5.871 10.913 1.00 90.56 174 LEU A N 1
ATOM 1345 C CA . LEU A 1 174 ? 2.736 -5.182 11.050 1.00 90.56 174 LEU A CA 1
ATOM 1346 C C . LEU A 1 174 ? 1.876 -5.816 12.143 1.00 90.56 174 LEU A C 1
ATOM 1348 O O . LEU A 1 174 ? 1.338 -5.106 12.986 1.00 90.56 174 LEU A O 1
ATOM 1352 N N . GLN A 1 175 ? 1.753 -7.144 12.153 1.00 91.31 175 GLN A N 1
ATOM 1353 C CA . GLN A 1 175 ? 0.929 -7.847 13.135 1.00 91.31 175 GLN A CA 1
ATOM 1354 C C . GLN A 1 175 ? 1.435 -7.635 14.559 1.00 91.31 175 GLN A C 1
ATOM 1356 O O . GLN A 1 175 ? 0.625 -7.389 15.449 1.00 91.31 175 GLN A O 1
ATOM 1361 N N . HIS A 1 176 ? 2.750 -7.683 14.779 1.00 89.62 176 HIS A N 1
ATOM 1362 C CA . HIS A 1 176 ? 3.321 -7.439 16.097 1.00 89.62 176 HIS A CA 1
ATOM 1363 C C . HIS A 1 176 ? 3.092 -5.988 16.537 1.00 89.62 176 HIS A C 1
ATOM 1365 O O . HIS A 1 176 ? 2.408 -5.745 17.530 1.00 89.62 176 HIS A O 1
ATOM 1371 N N . HIS A 1 177 ? 3.589 -5.018 15.766 1.00 86.50 177 HIS A N 1
ATOM 1372 C CA . HIS A 1 177 ? 3.633 -3.621 16.203 1.00 86.50 177 HIS A CA 1
ATOM 1373 C C . HIS A 1 177 ? 2.266 -2.926 16.188 1.00 86.50 177 HIS A C 1
ATOM 1375 O O . HIS A 1 177 ? 2.031 -2.024 16.991 1.00 86.50 177 HIS A O 1
ATOM 1381 N N . LEU A 1 178 ? 1.332 -3.347 15.328 1.00 87.94 178 LEU A N 1
ATOM 1382 C CA . LEU A 1 178 ? -0.028 -2.796 15.333 1.00 87.94 178 LEU A CA 1
ATOM 1383 C C . LEU A 1 178 ? -0.923 -3.433 16.401 1.00 87.94 178 LEU A C 1
ATOM 1385 O O . LEU A 1 178 ? -1.897 -2.802 16.811 1.00 87.94 178 LEU A O 1
ATOM 1389 N N . ALA A 1 179 ? -0.610 -4.647 16.869 1.00 83.31 179 ALA A N 1
ATOM 1390 C CA . ALA A 1 179 ? -1.340 -5.280 17.965 1.00 83.31 179 ALA A CA 1
ATOM 1391 C C . ALA A 1 179 ? -0.859 -4.792 19.336 1.00 83.31 179 ALA A C 1
ATOM 1393 O O . ALA A 1 179 ? -1.681 -4.454 20.189 1.00 83.31 179 ALA A O 1
ATOM 1394 N N . THR A 1 180 ? 0.457 -4.746 19.558 1.00 79.00 180 THR A N 1
ATOM 1395 C CA . THR A 1 180 ? 1.023 -4.384 20.865 1.00 79.00 180 THR A CA 1
ATOM 1396 C C . THR A 1 180 ? 1.108 -2.878 21.072 1.00 79.00 180 THR A C 1
ATOM 1398 O O . THR A 1 180 ? 1.062 -2.419 22.210 1.00 79.00 180 THR A O 1
ATOM 1401 N N . LYS A 1 181 ? 1.199 -2.099 19.982 1.00 69.88 181 LYS A N 1
ATOM 1402 C CA . LYS A 1 181 ? 1.596 -0.678 19.997 1.00 69.88 181 LYS A CA 1
ATOM 1403 C C . LYS A 1 181 ? 2.980 -0.451 20.616 1.00 69.88 181 LYS A C 1
ATOM 1405 O O . LYS A 1 181 ? 3.335 0.691 20.904 1.00 69.88 181 LYS A O 1
ATOM 1410 N N . ASP A 1 182 ? 3.758 -1.517 20.784 1.00 65.88 182 ASP A N 1
ATOM 1411 C CA . ASP A 1 182 ? 5.136 -1.433 21.235 1.00 65.88 182 ASP A CA 1
ATOM 1412 C C . ASP A 1 182 ? 5.978 -1.011 20.038 1.00 65.88 182 ASP A C 1
ATOM 1414 O O . ASP A 1 182 ? 6.218 -1.792 19.117 1.00 65.88 182 ASP A O 1
ATOM 1418 N N . ILE A 1 183 ? 6.392 0.249 20.027 1.00 59.78 183 ILE A N 1
ATOM 1419 C CA . ILE A 1 183 ? 7.446 0.733 19.141 1.00 59.78 183 ILE A CA 1
ATOM 1420 C C . ILE A 1 183 ? 8.725 0.702 19.989 1.00 59.78 183 ILE A C 1
ATOM 1422 O O . ILE A 1 183 ? 8.718 1.337 21.047 1.00 59.78 183 ILE A O 1
ATOM 1426 N N . PRO A 1 184 ? 9.760 -0.067 19.599 1.00 56.25 184 PRO A N 1
ATOM 1427 C CA . PRO A 1 184 ? 11.041 -0.089 20.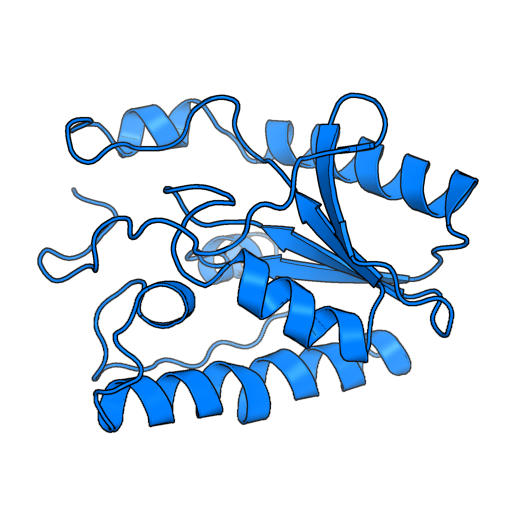302 1.00 56.25 184 PRO A CA 1
ATOM 1428 C C . PRO A 1 184 ? 11.663 1.300 20.479 1.00 56.25 184 PRO A C 1
ATOM 1430 O O . PRO A 1 184 ? 11.498 2.145 19.567 1.00 56.25 184 PRO A O 1
#